Protein 7OQ8 (pdb70)

Solvent-accessible surface area: 11751 Å² total

Nearest PDB structures (foldseek):
  7oq8-assembly1_C  TM=1.004E+00  e=2.758E-28  Homo sapiens
  6y44-assembly1_A-2  TM=9.997E-01  e=6.383E-27  Homo sapiens
  5hf3-assembly1_A-2  TM=9.990E-01  e=1.094E-26  Homo sapiens
  7oqs-assembly1_A-2  TM=1.001E+00  e=1.566E-26  Homo sapiens
  8c2g-assembly1_A-2  TM=9.962E-01  e=8.621E-26  Homo sapiens

Radius of gyration: 18.25 Å; Cα contacts (8 Å, |Δi|>4): 266; chains: 2; bounding box: 42×51×43 Å

Structure (mmCIF, N/CA/C/O backbone):
data_7OQ8
#
_entry.id   7OQ8
#
_cell.length_a   82.018
_cell.length_b   110.832
_cell.length_c   60.932
_cell.angle_alpha   90.000
_cell.angle_beta   90.000
_cell.angle_gamma   90.000
#
_symmetry.space_group_name_H-M   'C 2 2 21'
#
loop_
_entity.id
_entity.type
_entity.pdbx_description
1 polymer '14-3-3 protein sigma'
2 polymer 'Estrogen receptor'
3 non-polymer 'MAGNESIUM ION'
4 non-polymer 'CHLORIDE ION'
5 non-polymer ~{N}-[(5-carbamimidoyl-3-phenyl-thiophen-2-yl)methyl]-1~{H}-indole-6-carboxamide
6 water water
#
loop_
_atom_site.group_PDB
_atom_site.id
_atom_site.type_symbol
_atom_site.label_atom_id
_atom_site.label_alt_id
_atom_site.label_comp_id
_atom_site.label_asym_id
_atom_site.label_entity_id
_atom_site.label_seq_id
_atom_site.pdbx_PDB_ins_code
_atom_site.Cartn_x
_atom_site.Cartn_y
_atom_site.Cartn_z
_atom_site.occupancy
_atom_site.B_iso_or_equiv
_atom_site.auth_seq_id
_atom_site.auth_comp_id
_atom_site.auth_asym_id
_atom_site.auth_atom_id
_atom_site.pdbx_PDB_model_num
ATOM 1 N N . GLY A 1 1 ? 44.92890 12.33115 -3.03091 1.000 58.97260 -4 GLY C N 1
ATOM 2 C CA . GLY A 1 1 ? 43.59941 12.30906 -3.69590 1.000 46.30304 -4 GLY C CA 1
ATOM 3 C C . GLY A 1 1 ? 43.58499 11.42701 -4.92475 1.000 42.62830 -4 GLY C C 1
ATOM 4 O O . GLY A 1 1 ? 44.15796 11.77426 -5.96864 1.000 37.25524 -4 GLY C O 1
ATOM 10 N N . ALA A 1 2 ? 42.92908 10.27088 -4.80130 1.000 40.46968 -3 ALA C N 1
ATOM 11 C CA . ALA A 1 2 ? 42.80502 9.35765 -5.92841 1.000 40.02127 -3 ALA C CA 1
ATOM 12 C C . ALA A 1 2 ? 41.99181 9.95075 -7.06390 1.000 31.43038 -3 ALA C C 1
ATOM 13 O O . ALA A 1 2 ? 41.98544 9.38145 -8.16271 1.000 42.04736 -3 ALA C O 1
ATOM 20 N N . MET A 1 3 ? 41.28705 11.06058 -6.82265 1.000 30.75491 -2 MET C N 1
ATOM 21 C CA . MET A 1 3 ? 40.53500 11.75023 -7.85960 1.000 25.70076 -2 MET C CA 1
ATOM 22 C C . MET A 1 3 ? 41.29551 12.93664 -8.43227 1.000 21.04957 -2 MET C C 1
ATOM 23 O O . MET A 1 3 ? 40.75068 13.66074 -9.27500 1.000 21.07356 -2 MET C O 1
ATOM 37 N N . GLY A 1 4 ? 42.54050 13.14179 -7.99457 1.000 19.72766 -1 GLY C N 1
ATOM 38 C CA . GLY A 1 4 ? 43.30015 14.30107 -8.41992 1.000 26.59278 -1 GLY C CA 1
ATOM 39 C C . GLY A 1 4 ? 43.53754 14.39444 -9.91561 1.000 22.11830 -1 GLY C C 1
ATOM 40 O O . GLY A 1 4 ? 43.74867 15.48419 -10.44285 1.000 20.60672 -1 GLY C O 1
ATOM 44 N N . SER A 1 5 ? 43.53940 13.26667 -10.61977 1.000 17.52586 0 SER C N 1
ATOM 45 C CA . SER A 1 5 ? 43.81870 13.29680 -12.04865 1.000 16.08107 0 SER C CA 1
ATOM 46 C C . SER A 1 5 ? 42.57890 13.47017 -12.91520 1.000 16.50652 0 SER C C 1
ATOM 47 O O . SER A 1 5 ? 42.69928 13.58716 -14.13409 1.000 16.82258 0 SER C O 1
ATOM 55 N N . MET A 1 6 ? 41.37882 13.49183 -12.34002 1.000 17.18640 1 MET C N 1
ATOM 56 C CA . MET A 1 6 ? 40.16945 13.61437 -13.12136 1.000 14.05956 1 MET C CA 1
ATOM 57 C C . MET A 1 6 ? 39.73291 15.06979 -13.15888 1.000 16.27926 1 MET C C 1
ATOM 58 O O . MET A 1 6 ? 39.82517 15.78372 -12.14829 1.000 16.90208 1 MET C O 1
ATOM 72 N N . GLU A 1 7 ? 39.24294 15.49200 -14.32201 1.000 14.57930 2 GLU C N 1
ATOM 73 C CA . GLU A 1 7 ? 38.72398 16.83688 -14.49116 1.000 15.51607 2 GLU C CA 1
ATOM 74 C C . GLU A 1 7 ? 37.58781 17.11094 -13.51865 1.000 15.55155 2 GLU C C 1
ATOM 75 O O . GLU A 1 7 ? 36.74518 16.24170 -13.25136 1.000 15.76336 2 GLU C O 1
ATOM 87 N N . ARG A 1 8 ? 37.55530 18.33747 -13.00651 1.000 15.26980 3 ARG C N 1
ATOM 88 C CA . ARG A 1 8 ? 36.45388 18.75895 -12.14762 1.000 14.17757 3 ARG C CA 1
ATOM 89 C C . ARG A 1 8 ? 35.09254 18.47575 -12.77079 1.000 15.61045 3 ARG C C 1
ATOM 90 O O . ARG A 1 8 ? 34.18327 17.95893 -12.10095 1.000 14.98196 3 ARG C O 1
ATOM 111 N N . ALA A 1 9 ? 34.89634 18.85378 -14.03629 1.000 15.06186 4 ALA C N 1
ATOM 112 C CA . ALA A 1 9 ? 33.59560 18.67337 -14.66274 1.000 14.86990 4 ALA C CA 1
ATOM 113 C C . ALA A 1 9 ? 33.25862 17.19403 -14.77372 1.000 14.71900 4 ALA C C 1
ATOM 114 O O . ALA A 1 9 ? 32.08158 16.80067 -14.68351 1.000 15.96309 4 ALA C O 1
ATOM 121 N N . SER A 1 10 ? 34.27504 16.36266 -15.00543 1.000 15.72657 5 SER C N 1
ATOM 122 C CA . SER A 1 10 ? 34.03056 14.93134 -15.12391 1.000 15.52522 5 SER C CA 1
ATOM 123 C C . SER A 1 10 ? 33.63103 14.35969 -13.77466 1.000 13.64503 5 SER C C 1
ATOM 124 O O . SER A 1 10 ? 32.77021 13.47327 -13.70281 1.000 14.70805 5 SER C O 1
ATOM 132 N N . LEU A 1 11 ? 34.25319 14.84369 -12.69959 1.000 13.86548 6 LEU C N 1
ATOM 133 C CA . LEU A 1 11 ? 33.87475 14.41730 -11.35066 1.000 14.11357 6 LEU C CA 1
ATOM 134 C C . LEU A 1 11 ? 32.41248 14.76593 -11.05271 1.000 14.99232 6 LEU C C 1
ATOM 135 O O . LEU A 1 11 ? 31.66972 13.94973 -10.49796 1.000 14.50789 6 LEU C O 1
ATOM 151 N N . ILE A 1 12 ? 31.98899 15.99335 -11.38951 1.000 14.94426 7 ILE C N 1
ATOM 152 C CA . ILE A 1 12 ? 30.59362 16.37683 -11.16282 1.000 14.43415 7 ILE C CA 1
ATOM 153 C C . ILE A 1 12 ? 29.66058 15.49334 -11.96961 1.000 17.32134 7 ILE C C 1
ATOM 154 O O . ILE A 1 12 ? 28.63130 15.01421 -11.45976 1.000 14.91935 7 ILE C O 1
ATOM 170 N N . GLN A 1 13 ? 30.00021 15.25512 -13.25328 1.000 15.22564 8 GLN C N 1
ATOM 171 C CA . GLN A 1 13 ? 29.15091 14.43015 -14.10331 1.000 14.94662 8 GLN C CA 1
ATOM 172 C C . GLN A 1 13 ? 29.03600 13.02141 -13.53639 1.000 14.20327 8 GLN C C 1
ATOM 173 O O . GLN A 1 13 ? 27.93814 12.43364 -13.50912 1.000 15.61701 8 GLN C O 1
ATOM 187 N N . LYS A 1 14 ? 30.15029 12.46684 -13.07129 1.000 13.61071 9 LYS C N 1
ATOM 188 C CA . LYS A 1 14 ? 30.12649 11.12042 -12.51797 1.000 14.14863 9 LYS C CA 1
ATOM 189 C C . LYS A 1 14 ? 29.40546 11.08079 -11.18050 1.000 14.08676 9 LYS C C 1
ATOM 190 O O . LYS A 1 14 ? 28.76301 10.07004 -10.86011 1.000 14.16459 9 LYS C O 1
ATOM 209 N N . ALA A 1 15 ? 29.47711 12.15321 -10.38954 1.000 12.73122 10 ALA C N 1
ATOM 210 C CA . ALA A 1 15 ? 28.66652 12.20776 -9.17149 1.000 14.18099 10 ALA C CA 1
ATOM 211 C C . ALA A 1 15 ? 27.18179 12.12811 -9.51873 1.000 13.22336 10 ALA C C 1
ATOM 212 O O . ALA A 1 15 ? 26.41471 11.42514 -8.84427 1.000 13.16854 10 ALA C O 1
ATOM 219 N N . LYS A 1 16 ? 26.75854 12.80897 -10.58614 1.000 13.59707 11 LYS C N 1
ATOM 220 C CA . LYS A 1 16 ? 25.35654 12.76024 -10.98637 1.000 13.70927 11 LYS C CA 1
ATOM 221 C C . LYS A 1 16 ? 24.97967 11.36294 -11.46769 1.000 13.38999 11 LYS C C 1
ATOM 222 O O . LYS A 1 16 ? 23.87625 10.88314 -11.19262 1.000 16.15667 11 LYS C O 1
ATOM 241 N N . LEU A 1 17 ? 25.88487 10.69342 -12.18502 1.000 14.82983 12 LEU C N 1
ATOM 242 C CA . LEU A 1 17 ? 25.60415 9.33114 -12.62632 1.000 14.82213 12 LEU C CA 1
ATOM 243 C C . LEU A 1 17 ? 25.55812 8.36682 -11.44709 1.000 15.88874 12 LEU C C 1
ATOM 244 O O . LEU A 1 17 ? 24.70024 7.47455 -11.38478 1.000 15.75473 12 LEU C O 1
ATOM 260 N N . ALA A 1 18 ? 26.47698 8.52327 -10.50030 1.000 13.30797 13 ALA C N 1
ATOM 261 C CA . ALA A 1 18 ? 26.46008 7.65878 -9.32587 1.000 12.81180 13 ALA C CA 1
ATOM 262 C C . ALA A 1 18 ? 25.17701 7.82849 -8.54664 1.000 13.25191 13 ALA C C 1
ATOM 263 O O . ALA A 1 18 ? 24.62627 6.86107 -8.00963 1.000 16.70374 13 ALA C O 1
ATOM 270 N N . GLU A 1 19 ? 24.69299 9.05834 -8.43272 1.000 12.23908 14 GLU C N 1
ATOM 271 C CA . GLU A 1 19 ? 23.41217 9.26135 -7.76656 1.000 13.70456 14 GLU C CA 1
ATOM 272 C C . GLU A 1 19 ? 22.29980 8.46375 -8.44613 1.000 16.20547 14 GLU C C 1
ATOM 273 O O . GLU A 1 19 ? 21.51286 7.77887 -7.78052 1.000 17.78105 14 GLU C O 1
ATOM 285 N N . GLN A 1 20 ? 22.23382 8.52969 -9.77525 1.000 15.90854 15 GLN C N 1
ATOM 286 C CA . GLN A 1 20 ? 21.18124 7.81464 -10.49017 1.000 16.83444 15 GLN C CA 1
ATOM 287 C C . GLN A 1 20 ? 21.31348 6.31194 -10.31450 1.000 16.93560 15 GLN C C 1
ATOM 288 O O . GLN A 1 20 ? 20.30605 5.59047 -10.29377 1.000 19.43178 15 GLN C O 1
ATOM 302 N N . ALA A 1 21 ? 22.53829 5.82742 -10.14967 1.000 15.98682 16 ALA C N 1
ATOM 303 C CA . ALA A 1 21 ? 22.79300 4.41219 -9.90699 1.000 15.06332 16 ALA C CA 1
ATOM 304 C C . ALA A 1 21 ? 22.73749 4.03567 -8.42881 1.000 17.08235 16 ALA C C 1
ATOM 305 O O . ALA A 1 21 ? 23.00792 2.87011 -8.09639 1.000 18.11066 16 ALA C O 1
ATOM 312 N N . GLU A 1 22 ? 22.37825 4.98194 -7.55481 1.000 15.85989 17 GLU C N 1
ATOM 313 C CA . GLU A 1 22 ? 22.33516 4.78251 -6.10139 1.000 18.33365 17 GLU C CA 1
ATOM 314 C C . GLU A 1 22 ? 23.66295 4.26059 -5.56108 1.000 19.25242 17 GLU C C 1
ATOM 315 O O . GLU A 1 22 ? 23.71282 3.43430 -4.64710 1.000 20.68941 17 GLU C O 1
ATOM 327 N N . ARG A 1 23 ? 24.75546 4.77882 -6.11304 1.000 14.65360 18 ARG C N 1
ATOM 328 C CA . ARG A 1 23 ? 26.11435 4.42730 -5.72753 1.000 14.48543 18 ARG C CA 1
ATOM 329 C C . ARG A 1 23 ? 26.67675 5.58222 -4.90806 1.000 15.03718 18 ARG C C 1
ATOM 330 O O . ARG A 1 23 ? 27.52959 6.38118 -5.36406 1.000 14.01443 18 ARG C O 1
ATOM 351 N N . TYR A 1 24 ? 26.19963 5.68271 -3.67222 1.000 14.57321 19 TYR C N 1
ATOM 352 C CA . TYR A 1 24 ? 26.44918 6.88507 -2.89429 1.000 13.85297 19 TYR C CA 1
ATOM 353 C C . TYR A 1 24 ? 27.88179 6.97996 -2.40886 1.000 15.82039 19 TYR C C 1
ATOM 354 O O . TYR A 1 24 ? 28.39484 8.09215 -2.25778 1.000 13.88811 19 TYR C O 1
ATOM 372 N N A GLU A 1 25 ? 28.55142 5.85658 -2.15623 0.501 16.41140 20 GLU C N 1
ATOM 373 N N B GLU A 1 25 ? 28.55263 5.85343 -2.17283 0.499 16.41460 20 GLU C N 1
ATOM 374 C CA A GLU A 1 25 ? 29.96951 5.92866 -1.81417 0.501 14.44783 20 GLU C CA 1
ATOM 375 C CA B GLU A 1 25 ? 29.96644 5.91487 -1.81111 0.499 14.44447 20 GLU C CA 1
ATOM 376 C C A GLU A 1 25 ? 30.76125 6.51929 -2.97319 0.501 13.12484 20 GLU C C 1
ATOM 377 C C B GLU A 1 25 ? 30.78687 6.48148 -2.96265 0.499 13.12233 20 GLU C C 1
ATOM 378 O O A GLU A 1 25 ? 31.58171 7.42458 -2.78245 0.501 13.56788 20 GLU C O 1
ATOM 379 O O B GLU A 1 25 ? 31.65734 7.33559 -2.75358 0.499 13.71011 20 GLU C O 1
ATOM 402 N N . ASP A 1 26 ? 30.50681 6.03516 -4.19414 1.000 13.91230 21 ASP C N 1
ATOM 403 C CA . ASP A 1 26 ? 31.16798 6.59537 -5.36801 1.000 12.94800 21 ASP C CA 1
ATOM 404 C C . ASP A 1 26 ? 30.84615 8.07671 -5.48259 1.000 13.98331 21 ASP C C 1
ATOM 405 O O . ASP A 1 26 ? 31.72650 8.90647 -5.74534 1.000 13.95453 21 ASP C O 1
ATOM 415 N N . MET A 1 27 ? 29.57079 8.42006 -5.31072 1.000 13.23629 22 MET C N 1
ATOM 416 C CA . MET A 1 27 ? 29.14190 9.81039 -5.44243 1.000 11.51404 22 MET C CA 1
ATOM 417 C C . MET A 1 27 ? 29.92302 10.69150 -4.48999 1.000 12.61708 22 MET C C 1
ATOM 418 O O . MET A 1 27 ? 30.37866 11.77530 -4.86845 1.000 13.58744 22 MET C O 1
ATOM 432 N N . ALA A 1 28 ? 30.08916 10.24242 -3.24632 1.000 12.28131 23 ALA C N 1
ATOM 433 C CA . ALA A 1 28 ? 30.80450 11.03159 -2.25406 1.000 12.56446 23 ALA C CA 1
ATOM 434 C C . ALA A 1 28 ? 32.27639 11.16090 -2.61836 1.000 12.17689 23 ALA C C 1
ATOM 435 O O . ALA A 1 28 ? 32.85813 12.24086 -2.48899 1.000 12.68115 23 ALA C O 1
ATOM 442 N N . ALA A 1 29 ? 32.89438 10.09012 -3.09533 1.000 12.32567 24 ALA C N 1
ATOM 443 C CA . ALA A 1 29 ? 34.28605 10.17270 -3.51920 1.000 13.53479 24 ALA C CA 1
ATOM 444 C C . ALA A 1 29 ? 34.45591 11.13511 -4.68549 1.000 12.78215 24 ALA C C 1
ATOM 445 O O . ALA A 1 29 ? 35.43466 11.87924 -4.73457 1.000 14.03024 24 ALA C O 1
ATOM 452 N N . PHE A 1 30 ? 33.52140 11.12828 -5.64058 1.000 11.95227 25 PHE C N 1
ATOM 453 C CA . PHE A 1 30 ? 33.60467 12.05745 -6.77003 1.000 13.11131 25 PHE C CA 1
ATOM 454 C C . PHE A 1 30 ? 33.48508 13.50303 -6.29806 1.000 13.15610 25 PHE C C 1
ATOM 455 O O . PHE A 1 30 ? 34.25737 14.37090 -6.71206 1.000 13.43982 25 PHE C O 1
ATOM 472 N N . MET A 1 31 ? 32.53557 13.76635 -5.39072 1.000 12.41677 26 MET C N 1
ATOM 473 C CA . MET A 1 31 ? 32.32459 15.11457 -4.88087 1.000 12.26230 26 MET C CA 1
ATOM 474 C C . MET A 1 31 ? 33.47293 15.56320 -3.98148 1.000 12.16996 26 MET C C 1
ATOM 475 O O . MET A 1 31 ? 33.84142 16.74059 -3.99165 1.000 12.72373 26 MET C O 1
ATOM 489 N N . LYS A 1 32 ? 34.04913 14.66078 -3.19346 1.000 11.12263 27 LYS C N 1
ATOM 490 C CA . LYS A 1 32 ? 35.27120 14.99142 -2.46807 1.000 13.51672 27 LYS C CA 1
ATOM 491 C C . LYS A 1 32 ? 36.35914 15.42864 -3.43524 1.000 13.94002 27 LYS C C 1
ATOM 492 O O . LYS A 1 32 ? 37.06027 16.42808 -3.21216 1.000 13.27655 27 LYS C O 1
ATOM 511 N N . GLY A 1 33 ? 36.53207 14.68512 -4.52445 1.000 13.84335 28 GLY C N 1
ATOM 512 C CA . GLY A 1 33 ? 37.51187 15.08167 -5.51438 1.000 13.75121 28 GLY C CA 1
ATOM 513 C C . GLY A 1 33 ? 37.20978 16.44702 -6.09631 1.000 13.93683 28 GLY C C 1
ATOM 514 O O . GLY A 1 33 ? 38.11413 17.24565 -6.33845 1.000 14.80493 28 GLY C O 1
ATOM 518 N N . ALA A 1 34 ? 35.92897 16.72910 -6.36100 1.000 12.63566 29 ALA C N 1
ATOM 519 C CA . ALA A 1 34 ? 35.57223 18.03463 -6.89485 1.000 14.46829 29 ALA C CA 1
ATOM 520 C C . ALA A 1 34 ? 35.91051 19.14204 -5.90901 1.000 14.33270 29 ALA C C 1
ATOM 521 O O . ALA A 1 34 ? 36.45740 20.17883 -6.28900 1.000 13.54131 29 ALA C O 1
ATOM 528 N N . VAL A 1 35 ? 35.54952 18.96294 -4.64058 1.000 13.04806 30 VAL C N 1
ATOM 529 C CA . VAL A 1 35 ? 35.90530 19.95918 -3.63189 1.000 13.01824 30 VAL C CA 1
ATOM 530 C C . VAL A 1 35 ? 37.40437 20.18634 -3.61600 1.000 13.32601 30 VAL C C 1
ATOM 531 O O . VAL A 1 35 ? 37.87977 21.32899 -3.50907 1.000 14.72570 30 VAL C O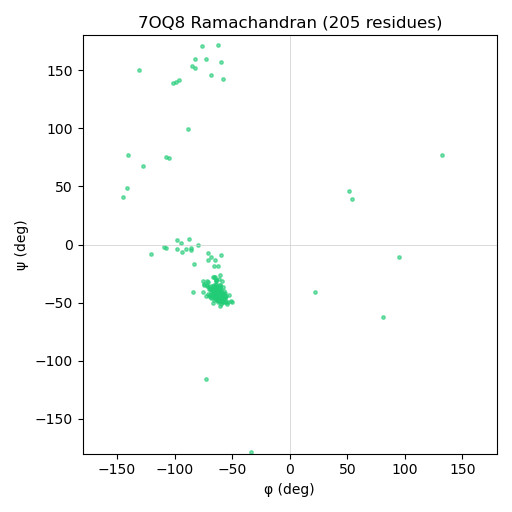 1
ATOM 544 N N . GLU A 1 36 ? 38.17765 19.11331 -3.72053 1.000 14.90496 31 GLU C N 1
ATOM 545 C CA . GLU A 1 36 ? 39.62828 19.23759 -3.58145 1.000 13.88760 31 GLU C CA 1
ATOM 546 C C . GLU A 1 36 ? 40.26651 19.94455 -4.75901 1.000 14.84436 31 GLU C C 1
ATOM 547 O O . GLU A 1 36 ? 41.46221 20.23619 -4.69012 1.000 17.21210 31 GLU C O 1
ATOM 559 N N . LYS A 1 37 ? 39.50532 20.22719 -5.82408 1.000 14.27631 32 LYS C N 1
ATOM 560 C CA . LYS A 1 37 ? 40.00806 21.06158 -6.89925 1.000 14.83195 32 LYS C CA 1
ATOM 561 C C . LYS A 1 37 ? 40.24582 22.47949 -6.42801 1.000 16.53446 32 LYS C C 1
ATOM 562 O O . LYS A 1 37 ? 40.95387 23.23301 -7.10089 1.000 16.71041 32 LYS C O 1
ATOM 581 N N . GLY A 1 38 ? 39.64687 22.86230 -5.30443 1.000 15.54773 33 GLY C N 1
ATOM 582 C CA . GLY A 1 38 ? 39.94898 24.12961 -4.67636 1.000 16.53253 33 GLY C CA 1
ATOM 583 C C . GLY A 1 38 ? 39.02582 25.26340 -5.03691 1.000 16.89076 33 GLY C C 1
ATOM 584 O O . GLY A 1 38 ? 39.15016 26.35116 -4.42537 1.000 20.44137 33 GLY C O 1
ATOM 588 N N . GLU A 1 39 ? 38.16228 25.08428 -6.03606 1.000 15.05181 34 GLU C N 1
ATOM 589 C CA . GLU A 1 39 ? 37.19830 26.10004 -6.43024 1.000 18.31135 34 GLU C CA 1
ATOM 590 C C . GLU A 1 39 ? 35.94135 26.01533 -5.56785 1.000 16.42068 34 GLU C C 1
ATOM 591 O O . GLU A 1 39 ? 35.58231 24.95903 -5.03858 1.000 17.01924 34 GLU C O 1
ATOM 603 N N . GLU A 1 40 ? 35.26764 27.14986 -5.43169 1.000 18.39030 35 GLU C N 1
ATOM 604 C CA . GLU A 1 40 ? 33.97449 27.16376 -4.75916 1.000 17.74879 35 GLU C CA 1
ATOM 605 C C . GLU A 1 40 ? 32.98642 26.25028 -5.48203 1.000 16.34286 35 GLU C C 1
ATOM 606 O O . GLU A 1 40 ? 33.14868 25.90809 -6.66444 1.000 16.69389 35 GLU C O 1
ATOM 618 N N . LEU A 1 41 ? 31.96983 25.81017 -4.74121 1.000 14.92764 36 LEU C N 1
ATOM 619 C CA . LEU A 1 41 ? 30.91062 24.97156 -5.27308 1.000 15.94470 36 LEU C CA 1
ATOM 620 C C . LEU A 1 41 ? 29.66323 25.79798 -5.55402 1.000 16.52813 36 LEU C C 1
ATOM 621 O O . LEU A 1 41 ? 29.28609 26.65843 -4.74469 1.000 15.39802 36 LEU C O 1
ATOM 637 N N . SER A 1 42 ? 29.01259 25.50841 -6.68084 1.000 13.75986 37 SER C N 1
ATOM 638 C CA . SER A 1 42 ? 27.72054 26.09717 -6.97860 1.000 14.98618 37 SER C CA 1
ATOM 639 C C . SER A 1 42 ? 26.63197 25.47597 -6.09889 1.000 16.22583 37 SER C C 1
ATOM 640 O O . SER A 1 42 ? 26.85180 24.49552 -5.38312 1.000 13.48011 37 SER C O 1
ATOM 668 N N . GLU A 1 44 ? 24.03326 23.68444 -7.00866 1.000 14.02866 39 GLU C N 1
ATOM 669 C CA . GLU A 1 44 ? 23.81068 22.29333 -7.38597 1.000 13.89150 39 GLU C CA 1
ATOM 670 C C . GLU A 1 44 ? 24.92165 21.41248 -6.84516 1.000 13.49599 39 GLU C C 1
ATOM 671 O O . GLU A 1 44 ? 24.66482 20.30512 -6.34867 1.000 14.26510 39 GLU C O 1
ATOM 683 N N . GLU A 1 45 ? 26.16788 21.88668 -6.91858 1.000 12.67827 40 GLU C N 1
ATOM 684 C CA . GLU A 1 45 ? 27.29919 21.08373 -6.45774 1.000 13.99172 40 GLU C CA 1
ATOM 685 C C . GLU A 1 45 ? 27.25977 20.90151 -4.94417 1.000 13.73527 40 GLU C C 1
ATOM 686 O O . GLU A 1 45 ? 27.58139 19.82089 -4.43749 1.000 13.37985 40 GLU C O 1
ATOM 698 N N . ARG A 1 46 ? 26.86077 21.93751 -4.19695 1.000 12.98120 41 ARG C N 1
ATOM 699 C CA . ARG A 1 46 ? 26.72843 21.77231 -2.75060 1.000 12.01240 41 ARG C CA 1
ATOM 700 C C . ARG A 1 46 ? 25.67897 20.72545 -2.43036 1.000 11.40114 41 ARG C C 1
ATOM 701 O O . ARG A 1 46 ? 25.85007 19.89694 -1.51590 1.000 12.84249 41 ARG C O 1
ATOM 722 N N . ASN A 1 47 ? 24.56287 20.75088 -3.16862 1.000 12.49180 42 ASN C N 1
ATOM 723 C CA . ASN A 1 47 ? 23.52726 19.74927 -2.98055 1.000 13.06686 42 ASN C CA 1
ATOM 724 C C . ASN A 1 47 ? 24.05746 18.35581 -3.28778 1.000 13.42382 42 ASN C C 1
ATOM 725 O O . ASN A 1 47 ? 23.76375 17.40801 -2.55833 1.000 14.00139 42 ASN C O 1
ATOM 736 N N . LEU A 1 48 ? 24.86928 18.21471 -4.34572 1.000 14.12767 43 LEU C N 1
ATOM 737 C CA . LEU A 1 48 ? 25.42697 16.90125 -4.66298 1.000 11.87672 43 LEU C CA 1
ATOM 738 C C . LEU A 1 48 ? 26.34267 16.41228 -3.54947 1.000 11.79708 43 LEU C C 1
ATOM 739 O O . LEU A 1 48 ? 26.29767 15.23719 -3.15904 1.000 14.80664 43 LEU C O 1
ATOM 755 N N . LEU A 1 49 ? 27.20087 17.29307 -3.03871 1.000 12.80896 44 LEU C N 1
ATOM 756 C CA . LEU A 1 49 ? 28.07367 16.92857 -1.92634 1.000 13.67692 44 LEU C CA 1
ATOM 757 C C . LEU A 1 49 ? 27.25766 16.47039 -0.73238 1.000 12.61317 44 LEU C C 1
ATOM 758 O O . LEU A 1 49 ? 27.55176 15.43519 -0.10702 1.000 12.96854 44 LEU C O 1
ATOM 774 N N . SER A 1 50 ? 26.25436 17.26343 -0.37041 1.000 11.93152 45 SER C N 1
ATOM 77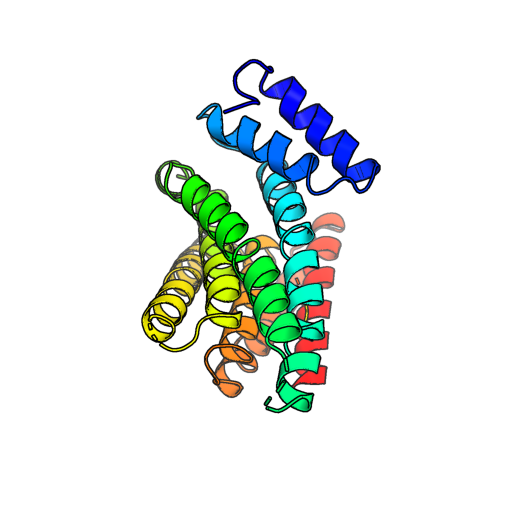5 C CA . SER A 1 50 ? 25.44079 16.97086 0.80183 1.000 12.61793 45 SER C CA 1
ATOM 776 C C . SER A 1 50 ? 24.67329 15.66462 0.64478 1.000 13.37301 45 SER C C 1
ATOM 777 O O . SER A 1 50 ? 24.64896 14.83946 1.55733 1.000 14.26597 45 SER C O 1
ATOM 785 N N . VAL A 1 51 ? 24.03542 15.44753 -0.50408 1.000 12.79378 46 VAL C N 1
ATOM 786 C CA . VAL A 1 51 ? 23.25813 14.22868 -0.70691 1.000 14.80530 46 VAL C CA 1
ATOM 787 C C . VAL A 1 51 ? 24.16459 13.00881 -0.60068 1.000 14.72392 46 VAL C C 1
ATOM 788 O O . VAL A 1 51 ? 23.81663 11.98296 -0.00082 1.000 14.57371 46 VAL C O 1
ATOM 801 N N . ALA A 1 52 ? 25.34225 13.08577 -1.21891 1.000 12.68661 47 ALA C N 1
ATOM 802 C CA . ALA A 1 52 ? 26.22888 11.93110 -1.24181 1.000 13.02375 47 ALA C CA 1
ATOM 803 C C . ALA A 1 52 ? 26.62045 11.53018 0.17043 1.000 13.29985 47 ALA C C 1
ATOM 804 O O . ALA A 1 52 ? 26.45135 10.37238 0.56506 1.000 13.02694 47 ALA C O 1
ATOM 811 N N . TYR A 1 53 ? 27.13551 12.47588 0.95600 1.000 12.55082 48 TYR C N 1
ATOM 812 C CA . TYR A 1 53 ? 27.60777 12.12665 2.28459 1.000 11.28693 48 TYR C CA 1
ATOM 813 C C . TYR A 1 53 ? 26.45202 11.82860 3.23719 1.000 11.91748 48 TYR C C 1
ATOM 814 O O . TYR A 1 53 ? 26.59603 10.96140 4.10294 1.000 13.19776 48 TYR C O 1
ATOM 832 N N . LYS A 1 54 ? 25.29749 12.48702 3.05732 1.000 12.06743 49 LYS C N 1
ATOM 833 C CA . LYS A 1 54 ? 24.13951 12.18222 3.89095 1.000 14.00396 49 LYS C CA 1
ATOM 834 C C . LYS A 1 54 ? 23.74761 10.73271 3.72117 1.000 14.24232 49 LYS C C 1
ATOM 835 O O . LYS A 1 54 ? 23.41216 10.04716 4.69211 1.000 14.35765 49 LYS C O 1
ATOM 854 N N . ASN A 1 55 ? 23.75457 10.24997 2.48562 1.000 13.82170 50 ASN C N 1
ATOM 855 C CA . ASN A 1 55 ? 23.38475 8.86547 2.23896 1.000 14.42893 50 ASN C CA 1
ATOM 856 C C . ASN A 1 55 ? 24.43024 7.89951 2.79408 1.000 14.83570 50 ASN C C 1
ATOM 857 O O . ASN A 1 55 ? 24.07406 6.86820 3.38121 1.000 14.56030 50 ASN C O 1
ATOM 868 N N . VAL A 1 56 ? 25.71870 8.19381 2.59589 1.000 13.46610 51 VAL C N 1
ATOM 869 C CA . VAL A 1 56 ? 26.75706 7.31076 3.12027 1.000 12.94185 51 VAL C CA 1
ATOM 870 C C . VAL A 1 56 ? 26.65887 7.22564 4.62676 1.000 11.73490 51 VAL C C 1
ATOM 871 O O . VAL A 1 56 ? 26.57355 6.13764 5.21140 1.000 13.81648 51 VAL C O 1
ATOM 884 N N A VAL A 1 57 ? 26.66159 8.37999 5.29707 0.629 12.43662 52 VAL C N 1
ATOM 885 N N B VAL A 1 57 ? 26.67140 8.37585 5.30662 0.371 12.47771 52 VAL C N 1
ATOM 886 C CA A VAL A 1 57 ? 26.64951 8.36034 6.75497 0.629 12.87685 52 VAL C CA 1
ATOM 887 C CA B VAL A 1 57 ? 26.64967 8.33172 6.76648 0.371 12.89097 52 VAL C CA 1
ATOM 888 C C A VAL A 1 57 ? 25.30753 7.86279 7.28454 0.629 13.69267 52 VAL C C 1
ATOM 889 C C B VAL A 1 57 ? 25.30344 7.83781 7.28178 0.371 13.67936 52 VAL C C 1
ATOM 890 O O A VAL A 1 57 ? 25.24277 7.25170 8.35712 0.629 13.88139 52 VAL C O 1
ATOM 891 O O B VAL A 1 57 ? 25.23047 7.21140 8.34533 0.371 13.86960 52 VAL C O 1
ATOM 916 N N . GLY A 1 58 ? 24.21922 8.09666 6.55289 1.000 12.88882 53 GLY C N 1
ATOM 917 C CA . GLY A 1 58 ? 22.92821 7.58596 6.97761 1.000 13.60708 53 GLY C CA 1
ATOM 918 C C . GLY A 1 58 ? 22.92395 6.07752 7.03799 1.000 15.21672 53 GLY C C 1
ATOM 919 O O . GLY A 1 58 ? 22.39508 5.48126 7.98547 1.000 15.10572 53 GLY C O 1
ATOM 924 N N . GLY A 1 59 ? 23.52394 5.43490 6.03232 1.000 14.52274 54 GLY C N 1
ATOM 925 C CA . GLY A 1 59 ? 23.64511 3.98554 6.07875 1.000 14.57207 54 GLY C CA 1
ATOM 926 C C . GLY A 1 59 ? 24.48088 3.52544 7.25540 1.000 14.18112 54 GLY C C 1
ATOM 927 O O . GLY A 1 59 ? 24.16633 2.52564 7.90696 1.000 14.52909 54 GLY C O 1
ATOM 931 N N . GLN A 1 60 ? 25.57740 4.23194 7.52584 1.000 13.62710 55 GLN C N 1
ATOM 932 C CA . GLN A 1 60 ? 26.42745 3.85984 8.64944 1.000 13.73326 55 GLN C CA 1
ATOM 933 C C . GLN A 1 60 ? 25.69228 4.03057 9.96201 1.000 13.45671 55 GLN C C 1
ATOM 934 O O . GLN A 1 60 ? 25.81816 3.19480 10.86506 1.000 13.04152 55 GLN C O 1
ATOM 948 N N . ARG A 1 61 ? 24.93194 5.12306 10.09574 1.000 12.98180 56 ARG C N 1
ATOM 949 C CA . ARG A 1 61 ? 24.17821 5.35376 11.31932 1.000 13.29008 56 ARG C CA 1
ATOM 950 C C . ARG A 1 61 ? 23.12612 4.27607 11.53054 1.000 13.88361 56 ARG C C 1
ATOM 951 O O . ARG A 1 61 ? 22.93350 3.80767 12.65739 1.000 14.17761 56 ARG C O 1
ATOM 972 N N . ALA A 1 62 ? 22.42146 3.88718 10.46776 1.000 14.26026 57 ALA C N 1
ATOM 973 C CA . ALA A 1 62 ? 21.40645 2.85143 10.60814 1.000 13.92946 57 ALA C CA 1
ATOM 974 C C . ALA A 1 62 ? 22.04557 1.54964 11.06641 1.000 14.07643 57 ALA C C 1
ATOM 975 O O . ALA A 1 62 ? 21.50950 0.85203 11.94359 1.000 17.04649 57 ALA C O 1
ATOM 982 N N . ALA A 1 63 ? 23.20719 1.21595 10.50029 1.000 13.84939 58 ALA C N 1
ATOM 983 C CA . ALA A 1 63 ? 23.89424 -0.01507 10.89059 1.000 14.92345 58 ALA C CA 1
ATOM 984 C C . ALA A 1 63 ? 24.39387 0.07440 12.32753 1.000 14.60888 58 ALA C C 1
ATOM 985 O O . ALA A 1 63 ? 24.24827 -0.87516 13.10461 1.000 15.04351 58 ALA C O 1
ATOM 992 N N . TRP A 1 64 ? 24.98761 1.20350 12.69524 1.000 13.83368 59 TRP C N 1
ATOM 993 C CA . TRP A 1 64 ? 25.45736 1.41504 14.05657 1.000 12.03766 59 TRP C CA 1
ATOM 994 C C . TRP A 1 64 ? 24.32459 1.24746 15.05174 1.000 13.59293 59 TRP C C 1
ATOM 995 O O . TRP A 1 64 ? 24.51156 0.66528 16.13142 1.000 15.70915 59 TRP C O 1
ATOM 1016 N N . ARG A 1 65 ? 23.13371 1.74931 14.71670 1.000 14.04245 60 ARG C N 1
ATOM 1017 C CA . ARG A 1 65 ? 22.00776 1.62915 15.64316 1.000 15.14292 60 ARG C CA 1
ATOM 1018 C C . ARG A 1 65 ? 21.59044 0.17584 15.82124 1.000 17.48782 60 ARG C C 1
ATOM 1019 O O . ARG A 1 65 ? 21.30556 -0.25874 16.94493 1.000 18.84542 60 ARG C O 1
ATOM 1040 N N . VAL A 1 66 ? 21.56316 -0.58759 14.73281 1.000 15.04450 61 VAL C N 1
ATOM 1041 C CA . VAL A 1 66 ? 21.26836 -2.01493 14.83154 1.000 16.29216 61 VAL C CA 1
ATOM 1042 C C . VAL A 1 66 ? 22.28283 -2.69636 15.73592 1.000 19.36563 61 VAL C C 1
ATOM 1043 O O . VAL A 1 66 ? 21.92671 -3.44434 16.65643 1.000 18.93163 61 VAL C O 1
ATOM 1056 N N . LEU A 1 67 ? 23.56869 -2.44166 15.50046 1.000 17.27830 62 LEU C N 1
ATOM 1057 C CA . LEU A 1 67 ? 24.60173 -3.12852 16.27210 1.000 16.64402 62 LEU C CA 1
ATOM 1058 C C . LEU A 1 67 ? 24.61341 -2.68076 17.72331 1.000 17.76682 62 LEU C C 1
ATOM 1059 O O . LEU A 1 67 ? 24.81102 -3.50431 18.62626 1.000 19.35152 62 LEU C O 1
ATOM 1075 N N A SER A 1 68 ? 24.41124 -1.38602 17.97477 0.680 16.88717 63 SER C N 1
ATOM 1076 N N B SER A 1 68 ? 24.41065 -1.39075 17.98153 0.320 16.98240 63 SER C N 1
ATOM 1077 C CA A SER A 1 68 ? 24.38583 -0.89192 19.34768 0.680 19.20494 63 SER C CA 1
ATOM 1078 C CA B SER A 1 68 ? 24.40255 -0.92216 19.36248 0.320 19.22028 63 SER C CA 1
ATOM 1079 C C A SER A 1 68 ? 23.25173 -1.53824 20.12373 0.680 21.70619 63 SER C C 1
ATOM 1080 C C B SER A 1 68 ? 23.24774 -1.53571 20.13593 0.320 21.70055 63 SER C C 1
ATOM 1081 O O A SER A 1 68 ? 23.41625 -1.90842 21.29327 0.680 23.75383 63 SER C O 1
ATOM 1082 O O B SER A 1 68 ? 23.39464 -1.88891 21.31231 0.320 23.70446 63 SER C O 1
ATOM 1097 N N . SER A 1 69 ? 22.08800 -1.66340 19.49706 1.000 19.14191 64 SER C N 1
ATOM 1098 C CA . SER A 1 69 ? 20.95922 -2.31497 20.14964 1.000 23.17530 64 SER C CA 1
ATOM 1099 C C . SER A 1 69 ? 21.29301 -3.75750 20.50508 1.000 26.22197 64 SER C C 1
ATOM 1100 O O . SER A 1 69 ? 20.99157 -4.21926 21.61566 1.000 27.92467 64 SER C O 1
ATOM 1109 N N . ILE A 1 70 ? 21.91221 -4.48999 19.57870 1.000 22.92485 65 ILE C N 1
ATOM 1110 C CA . ILE A 1 70 ? 22.31314 -5.86937 19.87144 1.000 19.10316 65 ILE C CA 1
ATOM 1111 C C . ILE A 1 70 ? 23.32687 -5.89095 21.00442 1.000 27.23214 65 ILE C C 1
ATOM 1112 O O . ILE A 1 70 ? 23.25728 -6.73064 21.91077 1.000 33.97352 65 ILE C O 1
ATOM 1128 N N . GLU A 1 71 ? 24.29552 -4.98291 20.96406 1.000 23.43536 66 GLU C N 1
ATOM 1129 C CA . GLU A 1 71 ? 25.29382 -4.90134 22.01975 1.000 24.25119 66 GLU C CA 1
ATOM 1130 C C . GLU A 1 71 ? 24.64167 -4.64341 23.36860 1.000 36.71567 66 GLU C C 1
ATOM 1131 O O . GLU A 1 71 ? 25.01323 -5.26194 24.37428 1.000 33.26614 66 GLU C O 1
ATOM 1143 N N . GLN A 1 72 ? 23.67280 -3.72584 23.40994 1.000 29.83005 67 GLN C N 1
ATOM 1144 C CA . GLN A 1 72 ? 23.00127 -3.40085 24.66447 1.000 39.06489 67 GLN C CA 1
ATOM 1145 C C . GLN A 1 72 ? 22.28608 -4.62215 25.22590 1.000 42.88230 67 GLN C C 1
ATOM 1146 O O . GLN A 1 72 ? 22.43244 -4.95146 26.40800 1.000 48.67542 67 GLN C O 1
ATOM 1150 N N . LYS A 1 73 ? 21.50881 -5.31106 24.38852 1.000 35.43211 68 LYS C N 1
ATOM 1151 C CA . LYS A 1 73 ? 20.82525 -6.51936 24.84033 1.000 41.39801 68 LYS C CA 1
ATOM 1152 C C . LYS A 1 73 ? 21.81835 -7.52668 25.40806 1.000 50.14190 68 LYS C C 1
ATOM 1153 O O . LYS A 1 73 ? 21.63134 -8.04635 26.51482 1.000 52.50459 68 LYS C O 1
ATOM 1157 N N . SER A 1 74 ? 22.89361 -7.80801 24.66809 1.000 43.66335 69 SER C N 1
ATOM 1158 C CA . SER A 1 74 ? 23.89223 -8.76149 25.13677 1.000 47.95016 69 SER C CA 1
ATOM 1159 C C . SER A 1 74 ? 24.53001 -8.33707 26.45373 1.000 48.19661 69 SER C C 1
ATOM 1160 O O . SER A 1 74 ? 25.27678 -9.12648 27.04347 1.000 51.36486 69 SER C O 1
ATOM 1168 N N . ASN A 1 75 ? 24.26288 -7.12033 26.91924 1.000 55.33362 70 ASN C N 1
ATOM 1169 C CA . ASN A 1 75 ? 24.70877 -6.66781 28.23146 1.000 52.46128 70 ASN C CA 1
ATOM 1170 C C . ASN A 1 75 ? 23.50621 -6.60366 29.17137 1.000 50.98886 70 ASN C C 1
ATOM 1171 O O . ASN A 1 75 ? 23.57873 -6.01933 30.25050 1.000 61.25021 70 ASN C O 1
ATOM 1182 N N . GLY A 1 83 ? 30.89795 -12.93055 23.90776 1.000 41.98217 78 GLY C N 1
ATOM 1183 C CA . GLY A 1 83 ? 32.24525 -12.64225 23.45288 1.000 34.37740 78 GLY C CA 1
ATOM 1184 C C . GLY A 1 83 ? 32.41490 -11.20265 23.00521 1.000 29.82444 78 GLY C C 1
ATOM 1185 O O . GLY A 1 83 ? 31.47552 -10.41170 23.10317 1.000 31.43679 78 GLY C O 1
ATOM 1188 N N . PRO A 1 84 ? 33.61229 -10.85346 22.53481 1.000 26.52776 79 PRO C N 1
ATOM 1189 C CA . PRO A 1 84 ? 33.88677 -9.47025 22.14202 1.000 24.63819 79 PRO C CA 1
ATOM 1190 C C . PRO A 1 84 ? 33.36393 -9.08539 20.76465 1.000 25.69523 79 PRO C C 1
ATOM 1191 O O . PRO A 1 84 ? 33.53170 -7.92698 20.37137 1.000 20.70064 79 PRO C O 1
ATOM 1202 N N . GLU A 1 85 ? 32.72717 -9.99997 20.03147 1.000 25.96414 80 GLU C N 1
ATOM 1203 C CA . GLU A 1 85 ? 32.48650 -9.77314 18.60457 1.000 22.96558 80 GLU C CA 1
ATOM 1204 C C . GLU A 1 85 ? 31.50428 -8.62857 18.34254 1.000 21.84806 80 GLU C C 1
ATOM 1205 O O . GLU A 1 85 ? 31.71890 -7.83505 17.41319 1.000 17.79817 80 GLU C O 1
ATOM 1217 N N . VAL A 1 86 ? 30.39901 -8.55862 19.08977 1.000 19.48654 81 VAL C N 1
ATOM 1218 C CA . VAL A 1 86 ? 29.41390 -7.50419 18.84141 1.000 19.42888 81 VAL C CA 1
ATOM 1219 C C . VAL A 1 86 ? 30.04550 -6.14176 19.08630 1.000 20.22665 81 VAL C C 1
ATOM 1220 O O . VAL A 1 86 ? 29.89649 -5.21130 18.28842 1.000 18.87858 81 VAL C O 1
ATOM 1233 N N . ARG A 1 87 ? 30.74372 -5.99948 20.21214 1.000 19.67913 82 ARG C N 1
ATOM 1234 C CA . ARG A 1 87 ? 31.43331 -4.74619 20.49320 1.000 18.55272 82 ARG C CA 1
ATOM 1235 C C . ARG A 1 87 ? 32.45460 -4.42722 19.41410 1.000 20.79142 82 ARG C C 1
ATOM 1236 O O . ARG A 1 87 ? 32.54691 -3.28883 18.95548 1.000 18.49118 82 ARG C O 1
ATOM 1257 N N . GLU A 1 88 ? 33.25593 -5.42234 19.01227 1.000 16.11776 83 GLU C N 1
ATOM 1258 C CA . GLU A 1 88 ? 34.29246 -5.17433 18.02407 1.000 15.27113 83 GLU C CA 1
ATOM 1259 C C . GLU A 1 88 ? 33.67873 -4.69090 16.72159 1.000 15.21564 83 GLU C C 1
ATOM 1260 O O . GLU A 1 88 ? 34.21522 -3.77831 16.06371 1.000 15.76689 83 GLU C O 1
ATOM 1272 N N . TYR A 1 89 ? 32.56729 -5.31482 16.32301 1.000 15.10695 84 TYR C N 1
ATOM 1273 C CA . TYR A 1 89 ? 31.99553 -4.98586 15.02199 1.000 14.69797 84 TYR C CA 1
ATOM 1274 C C . TYR A 1 89 ? 31.28080 -3.63808 15.09317 1.000 16.43782 84 TYR C C 1
ATOM 1275 O O . TYR A 1 89 ? 31.40712 -2.81290 14.17817 1.000 14.99373 84 TYR C O 1
ATOM 1293 N N . ARG A 1 90 ? 30.55366 -3.38829 16.18154 1.000 16.00878 85 ARG C N 1
ATOM 1294 C CA . ARG A 1 90 ? 30.01102 -2.03924 16.38934 1.000 16.12652 85 ARG C CA 1
ATOM 1295 C C . ARG A 1 90 ? 31.12500 -0.99618 16.35769 1.000 17.08642 85 ARG C C 1
ATOM 1296 O O . ARG A 1 90 ? 30.97693 0.07008 15.74167 1.000 16.97424 85 ARG C O 1
ATOM 1317 N N . GLU A 1 91 ? 32.24717 -1.26984 17.02796 1.000 16.63601 86 GLU C N 1
ATOM 1318 C CA . GLU A 1 91 ? 33.39014 -0.36245 16.99847 1.000 15.55196 86 GLU C CA 1
ATOM 1319 C C . GLU A 1 91 ? 33.91682 -0.15860 15.58218 1.000 15.42311 86 GLU C C 1
ATOM 1320 O O . GLU A 1 91 ? 34.31706 0.95178 15.21554 1.000 19.15895 86 GLU C O 1
ATOM 1332 N N . LYS A 1 92 ? 33.94597 -1.21883 14.77314 1.000 15.46400 87 LYS C N 1
ATOM 1333 C CA . LYS A 1 92 ? 34.42753 -1.08484 13.39693 1.000 16.27612 87 LYS C CA 1
ATOM 1334 C C . LYS A 1 92 ? 33.53843 -0.12856 12.62004 1.000 14.66512 87 LYS C C 1
ATOM 1335 O O . LYS A 1 92 ? 34.02934 0.79085 11.95051 1.000 16.84894 87 LYS C O 1
ATOM 1354 N N . VAL A 1 93 ? 32.22905 -0.33629 12.69635 1.000 14.90647 88 VAL C N 1
ATOM 1355 C CA . VAL A 1 93 ? 31.29525 0.54800 11.99555 1.000 14.10378 88 VAL C CA 1
ATOM 1356 C C . VAL A 1 93 ? 31.41535 1.96521 12.53005 1.000 14.43426 88 VAL C C 1
ATOM 1357 O O . VAL A 1 93 ? 31.41631 2.93911 11.76315 1.000 14.57920 88 VAL C O 1
ATOM 1370 N N . GLU A 1 94 ? 31.51262 2.10379 13.85516 1.000 15.70449 89 GLU C N 1
ATOM 1371 C CA . GLU A 1 94 ? 31.63564 3.41711 14.48127 1.000 14.13413 89 GLU C CA 1
ATOM 1372 C C . GLU A 1 94 ? 32.85861 4.15401 13.96988 1.000 13.93205 89 GLU C C 1
ATOM 1373 O O . GLU A 1 94 ? 32.79176 5.34532 13.65105 1.000 15.23224 89 GLU C O 1
ATOM 1385 N N . THR A 1 95 ? 34.00268 3.46791 13.90283 1.000 16.14638 90 THR C N 1
ATOM 1386 C CA . THR A 1 95 ? 35.23452 4.08878 13.43948 1.000 14.80276 90 THR C CA 1
ATOM 1387 C C . THR A 1 95 ? 35.10775 4.52061 11.98727 1.000 15.96667 90 THR C C 1
ATOM 1388 O O . THR A 1 95 ? 35.58618 5.59647 11.60385 1.000 15.21564 90 THR C O 1
ATOM 1399 N N A GLU A 1 96 ? 34.45334 3.70233 11.16484 0.482 14.58817 91 GLU C N 1
ATOM 1400 N N B GLU A 1 96 ? 34.44499 3.71594 11.15639 0.518 14.57477 91 GLU C N 1
ATOM 1401 C CA A GLU A 1 96 ? 34.23259 4.06894 9.77395 0.482 13.66541 91 GLU C CA 1
ATOM 1402 C CA B GLU A 1 96 ? 34.25650 4.11073 9.76533 0.518 13.68617 91 GLU C CA 1
ATOM 1403 C C A GLU A 1 96 ? 33.35535 5.30833 9.67831 0.482 14.10862 91 GLU C C 1
ATOM 1404 C C B GLU A 1 96 ? 33.34269 5.32112 9.66236 0.518 14.08261 91 GLU C C 1
ATOM 1405 O O A GLU A 1 96 ? 33.64256 6.22388 8.89407 0.482 14.39950 91 GLU C O 1
ATOM 1406 O O B GLU A 1 96 ? 33.59186 6.22495 8.85310 0.518 14.43248 91 GLU C O 1
ATOM 1429 N N . LEU A 1 97 ? 32.28708 5.35642 10.48228 1.000 12.68765 92 LEU C N 1
ATOM 1430 C CA . LEU A 1 97 ? 31.39811 6.51683 10.52937 1.000 15.13313 92 LEU C CA 1
ATOM 1431 C C . LEU A 1 97 ? 32.15192 7.76592 10.96072 1.000 13.86149 92 LEU C C 1
ATOM 1432 O O . LEU A 1 97 ? 32.01192 8.83272 10.34871 1.000 13.84560 92 LEU C O 1
ATOM 1449 N N . GLN A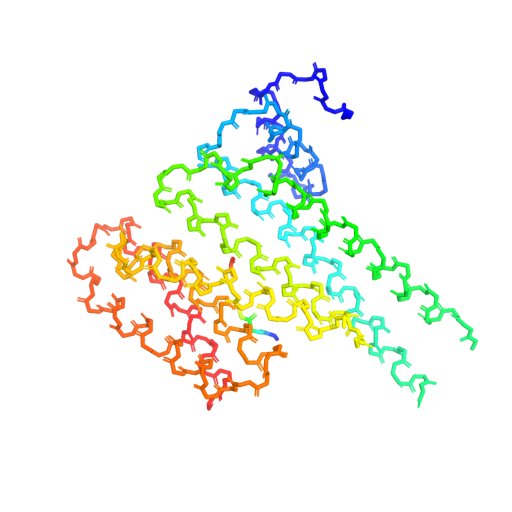 1 98 ? 32.94392 7.66136 12.02414 1.000 13.30407 93 GLN C N 1
ATOM 1450 C CA . GLN A 1 98 ? 33.74328 8.79847 12.46548 1.000 14.89897 93 GLN C CA 1
ATOM 1451 C C . GLN A 1 98 ? 34.70499 9.23622 11.37362 1.000 16.33673 93 GLN C C 1
ATOM 1452 O O . GLN A 1 98 ? 34.92916 10.43594 11.16944 1.000 16.34444 93 GLN C O 1
ATOM 1466 N N . GLY A 1 99 ? 35.25571 8.28507 10.62511 1.000 15.28991 94 GLY C N 1
ATOM 1467 C CA . GLY A 1 99 ? 36.14594 8.65117 9.54638 1.000 15.42473 94 GLY C CA 1
ATOM 1468 C C . GLY A 1 99 ? 35.44785 9.44953 8.46146 1.000 13.76144 94 GLY C C 1
ATOM 1469 O O . GLY A 1 99 ? 36.00041 10.40617 7.93765 1.000 16.45834 94 GLY C O 1
ATOM 1473 N N . VAL A 1 100 ? 34.21219 9.06151 8.11911 1.000 14.38971 95 VAL C N 1
ATOM 1474 C CA . VAL A 1 100 ? 33.45607 9.81514 7.12327 1.000 15.41445 95 VAL C CA 1
ATOM 1475 C C . VAL A 1 100 ? 33.13810 11.21398 7.64073 1.000 13.28559 95 VAL C C 1
ATOM 1476 O O . VAL A 1 100 ? 33.32294 12.20762 6.92729 1.000 14.13135 95 VAL C O 1
ATOM 1489 N N . CYS A 1 101 ? 32.67881 11.31670 8.89804 1.000 12.94331 96 CYS C N 1
ATOM 1490 C CA . CYS A 1 101 ? 32.43517 12.63860 9.48368 1.000 14.26254 96 CYS C CA 1
ATOM 1491 C C . CYS A 1 101 ? 33.70019 13.48504 9.49312 1.000 13.49705 96 CYS C C 1
ATOM 1492 O O . CYS A 1 101 ? 33.65472 14.67079 9.16360 1.000 14.28138 96 CYS C O 1
ATOM 1500 N N . ASP A 1 102 ? 34.84070 12.90311 9.86899 1.000 12.58363 97 ASP C N 1
ATOM 1501 C CA . ASP A 1 102 ? 36.07488 13.68249 9.88809 1.000 15.57639 97 ASP C CA 1
ATOM 1502 C C . ASP A 1 102 ? 36.43779 14.15503 8.48333 1.000 14.41622 97 ASP C C 1
ATOM 1503 O O . ASP A 1 102 ? 36.96984 15.25562 8.30085 1.000 15.73402 97 ASP C O 1
ATOM 1512 N N . THR A 1 103 ? 36.17755 13.32338 7.47652 1.000 14.73263 98 THR C N 1
ATOM 1513 C CA . THR A 1 103 ? 36.45671 13.69458 6.09578 1.000 14.70490 98 THR C CA 1
ATOM 1514 C C . THR A 1 103 ? 35.61124 14.89372 5.68449 1.000 16.17011 98 THR C C 1
ATOM 1515 O O . THR A 1 103 ? 36.11913 15.86347 5.11598 1.000 16.04341 98 THR C O 1
ATOM 1526 N N . VAL A 1 104 ? 34.31413 14.85226 5.98056 1.000 13.48546 99 VAL C N 1
ATOM 1527 C CA . VAL A 1 104 ? 33.44584 15.96977 5.60267 1.000 12.58943 99 VAL C CA 1
ATOM 1528 C C . VAL A 1 104 ? 33.84631 17.23191 6.35454 1.000 13.67406 99 VAL C C 1
ATOM 1529 O O . VAL A 1 104 ? 33.95708 18.31618 5.77179 1.000 14.47157 99 VAL C O 1
ATOM 1542 N N . LEU A 1 105 ? 34.07151 17.11406 7.66892 1.000 13.33423 100 LEU C N 1
ATOM 1543 C CA . LEU A 1 105 ? 34.49705 18.27553 8.44305 1.000 13.58093 100 LEU C CA 1
ATOM 1544 C C . LEU A 1 105 ? 35.82447 18.80474 7.92776 1.000 13.36551 100 LEU C C 1
ATOM 1545 O O . LEU A 1 105 ? 36.04926 20.02583 7.92820 1.000 13.91750 100 LEU C O 1
ATOM 1561 N N . GLY A 1 106 ? 36.70001 17.91533 7.47302 1.000 15.04931 101 GLY C N 1
ATOM 1562 C CA . GLY A 1 106 ? 37.94384 18.36805 6.87408 1.000 15.03000 101 GLY C CA 1
ATOM 1563 C C . GLY A 1 106 ? 37.72832 19.16782 5.60555 1.000 16.24280 101 GLY C C 1
ATOM 1564 O O . GLY A 1 106 ? 38.40665 20.16927 5.37524 1.000 17.16686 101 GLY C O 1
ATOM 1568 N N . LEU A 1 107 ? 36.79098 18.74426 4.76199 1.000 14.12641 102 LEU C N 1
ATOM 1569 C CA . LEU A 1 107 ? 36.49937 19.50766 3.55895 1.000 14.70845 102 LEU C CA 1
ATOM 1570 C C . LEU A 1 107 ? 35.92880 20.87661 3.91716 1.000 13.68533 102 LEU C C 1
ATOM 1571 O O . LEU A 1 107 ? 36.23697 21.88134 3.27119 1.000 14.50147 102 LEU C O 1
ATOM 1587 N N . LEU A 1 108 ? 35.05455 20.92547 4.92387 1.000 12.26998 103 LEU C N 1
ATOM 1588 C CA . LEU A 1 108 ? 34.47798 22.19899 5.31625 1.000 13.89313 103 LEU C CA 1
ATOM 1589 C C . LEU A 1 108 ? 35.55361 23.13299 5.83882 1.000 12.83453 103 LEU C C 1
ATOM 1590 O O . LEU A 1 108 ? 35.51339 24.34145 5.59047 1.000 14.66129 103 LEU C O 1
ATOM 1606 N N . ASP A 1 109 ? 36.52785 22.58370 6.57108 1.000 14.83839 104 ASP C N 1
ATOM 1607 C CA . ASP A 1 109 ? 37.58218 23.40679 7.15648 1.000 17.70148 104 ASP C CA 1
ATOM 1608 C C . ASP A 1 109 ? 38.71487 23.70755 6.18417 1.000 20.35361 104 ASP C C 1
ATOM 1609 O O . ASP A 1 109 ? 39.48792 24.64069 6.43553 1.000 23.71483 104 ASP C O 1
ATOM 1618 N N . SER A 1 110 ? 38.81851 22.96577 5.09118 1.000 18.20176 105 SER C N 1
ATOM 1619 C CA . SER A 1 110 ? 39.91875 23.09803 4.12874 1.000 19.42061 105 SER C CA 1
ATOM 1620 C C . SER A 1 110 ? 39.36425 22.96061 2.70893 1.000 19.55401 105 SER C C 1
ATOM 1621 O O . SER A 1 110 ? 39.55992 21.92878 2.06171 1.000 20.46098 105 SER C O 1
ATOM 1629 N N . HIS A 1 111 ? 38.71339 24.00096 2.17819 1.000 16.80327 106 HIS C N 1
ATOM 1630 C CA . HIS A 1 111 ? 38.54934 25.31835 2.76862 1.000 17.20384 106 HIS C CA 1
ATOM 1631 C C . HIS A 1 111 ? 37.18342 25.90509 2.40779 1.000 16.68654 106 HIS C C 1
ATOM 1632 O O . HIS A 1 111 ? 37.06571 27.09941 2.13264 1.000 16.22149 106 HIS C O 1
ATOM 1646 N N . LEU A 1 112 ? 36.14026 25.07762 2.43929 1.000 15.31558 107 LEU C N 1
ATOM 1647 C CA . LEU A 1 112 ? 34.83836 25.51445 1.94012 1.000 14.40567 107 LEU C CA 1
ATOM 1648 C C . LEU A 1 112 ? 34.29184 26.67598 2.75391 1.000 15.19226 107 LEU C C 1
ATOM 1649 O O . LEU A 1 112 ? 33.82641 27.67405 2.19285 1.000 16.16940 107 LEU C O 1
ATOM 1665 N N . ILE A 1 113 ? 34.32111 26.56467 4.08123 1.000 13.74894 108 ILE C N 1
ATOM 1666 C CA . ILE A 1 113 ? 33.70914 27.59762 4.91722 1.000 15.38420 108 ILE C CA 1
ATOM 1667 C C . ILE A 1 113 ? 34.44942 28.91696 4.77908 1.000 17.76325 108 ILE C C 1
ATOM 1668 O O . ILE A 1 113 ? 33.83039 29.96583 4.55833 1.000 19.03854 108 ILE C O 1
ATOM 1684 N N . LYS A 1 114 ? 35.78302 28.88719 4.86741 1.000 16.16268 109 LYS C N 1
ATOM 1685 C CA . LYS A 1 114 ? 36.50669 30.15561 4.83607 1.000 20.47318 109 LYS C CA 1
ATOM 1686 C C . LYS A 1 114 ? 36.35204 30.86619 3.49579 1.000 19.75209 109 LYS C C 1
ATOM 1687 O O . LYS A 1 114 ? 36.41525 32.10545 3.44854 1.000 23.10390 109 LYS C O 1
ATOM 1706 N N . GLU A 1 115 ? 36.13738 30.12347 2.41340 1.000 15.40265 110 GLU C N 1
ATOM 1707 C CA . GLU A 1 115 ? 36.01453 30.73784 1.09856 1.000 18.21119 110 GLU C CA 1
ATOM 1708 C C . GLU A 1 115 ? 34.57084 31.02404 0.69871 1.000 22.36456 110 GLU C C 1
ATOM 1709 O O . GLU A 1 115 ? 34.34832 31.54581 -0.40080 1.000 24.17259 110 GLU C O 1
ATOM 1721 N N . ALA A 1 116 ? 33.59922 30.72819 1.55608 1.000 18.91432 111 ALA C N 1
ATOM 1722 C CA . ALA A 1 116 ? 32.18868 30.95978 1.24622 1.000 18.28014 111 ALA C CA 1
ATOM 1723 C C . ALA A 1 116 ? 31.83040 32.38077 1.67382 1.000 22.99085 111 ALA C C 1
ATOM 1724 O O . ALA A 1 116 ? 31.59011 32.64362 2.85434 1.000 27.77361 111 ALA C O 1
ATOM 1731 N N . GLY A 1 117 ? 31.80657 33.28973 0.71429 1.000 27.87131 112 GLY C N 1
ATOM 1732 C CA . GLY A 1 117 ? 31.53043 34.67655 1.03572 1.000 35.85123 112 GLY C CA 1
ATOM 1733 C C . GLY A 1 117 ? 30.04796 34.96779 1.11442 1.000 41.02410 112 GLY C C 1
ATOM 1734 O O . GLY A 1 117 ? 29.58855 35.70633 1.99230 1.000 51.08866 112 GLY C O 1
ATOM 1738 N N . ASP A 1 118 ? 29.28909 34.39402 0.19182 1.000 23.70476 113 ASP C N 1
ATOM 1739 C CA . ASP A 1 118 ? 27.85503 34.61290 0.17318 1.000 25.76740 113 ASP C CA 1
ATOM 1740 C C . ASP A 1 118 ? 27.21225 33.94641 1.37889 1.000 26.23545 113 ASP C C 1
ATOM 1741 O O . ASP A 1 118 ? 27.64024 32.88708 1.83568 1.000 22.70335 113 ASP C O 1
ATOM 1750 N N . ALA A 1 119 ? 26.15759 34.58374 1.89237 1.000 25.41181 114 ALA C N 1
ATOM 1751 C CA . ALA A 1 119 ? 25.40095 34.00165 2.99466 1.000 25.72381 114 ALA C CA 1
ATOM 1752 C C . ALA A 1 119 ? 24.86230 32.62661 2.63572 1.000 25.45941 114 ALA C C 1
ATOM 1753 O O . ALA A 1 119 ? 24.90668 31.70292 3.46015 1.000 22.99626 114 ALA C O 1
ATOM 1760 N N . GLU A 1 120 ? 24.33871 32.47218 1.41862 1.000 22.38275 115 GLU C N 1
ATOM 1761 C CA . GLU A 1 120 ? 23.74051 31.20628 1.02128 1.000 23.91563 115 GLU C CA 1
ATOM 1762 C C . GLU A 1 120 ? 24.73826 30.06287 1.18252 1.000 21.32747 115 GLU C C 1
ATOM 1763 O O . GLU A 1 120 ? 24.38910 28.99737 1.70013 1.000 23.71421 115 GLU C O 1
ATOM 1767 N N . SER A 1 121 ? 25.97848 30.27272 0.73502 1.000 19.67986 116 SER C N 1
ATOM 1768 C CA . SER A 1 121 ? 26.98330 29.21720 0.82036 1.000 17.81222 116 SER C CA 1
ATOM 1769 C C . SER A 1 121 ? 27.43204 29.01878 2.25875 1.000 16.75747 116 SER C C 1
ATOM 1770 O O . SER A 1 121 ? 27.54196 27.88053 2.73352 1.000 15.13382 116 SER C O 1
ATOM 1778 N N . ARG A 1 122 ? 27.67717 30.11003 2.97964 1.000 15.39154 117 ARG C N 1
ATOM 1779 C CA . ARG A 1 122 ? 28.16845 29.97655 4.34431 1.000 15.17601 117 ARG C CA 1
ATOM 1780 C C . ARG A 1 122 ? 27.15263 29.25970 5.23121 1.000 15.66126 117 ARG C C 1
ATOM 1781 O O . ARG A 1 122 ? 27.51441 28.37678 6.02807 1.000 14.89228 117 ARG C O 1
ATOM 1802 N N . VAL A 1 123 ? 25.86855 29.59447 5.08619 1.000 15.27217 118 VAL C N 1
ATOM 1803 C CA . VAL A 1 123 ? 24.82978 28.91472 5.85305 1.000 14.86063 118 VAL C CA 1
ATOM 1804 C C . VAL A 1 123 ? 24.81027 27.42463 5.52747 1.000 12.81893 118 VAL C C 1
ATOM 1805 O O . VAL A 1 123 ? 24.67946 26.58384 6.41623 1.000 14.24269 118 VAL C O 1
ATOM 1818 N N . PHE A 1 124 ? 24.87106 27.08986 4.22616 1.000 14.04064 119 PHE C N 1
ATOM 1819 C CA . PHE A 1 124 ? 24.88259 25.70490 3.78906 1.000 13.67715 119 PHE C CA 1
ATOM 1820 C C . PHE A 1 124 ? 25.99398 24.91764 4.47198 1.000 12.95435 119 PHE C C 1
ATOM 1821 O O . PHE A 1 124 ? 25.77126 23.82850 5.01738 1.000 13.87168 119 PHE C O 1
ATOM 1838 N N . TYR A 1 125 ? 27.21720 25.46742 4.45634 1.000 12.87746 120 TYR C N 1
ATOM 1839 C CA . TYR A 1 125 ? 28.34147 24.72922 5.00022 1.000 10.88646 120 TYR C CA 1
ATOM 1840 C C . TYR A 1 125 ? 28.32201 24.69059 6.52046 1.000 13.06929 120 TYR C C 1
ATOM 1841 O O . TYR A 1 125 ? 28.72428 23.69176 7.12238 1.000 13.37288 120 TYR C O 1
ATOM 1859 N N . LEU A 1 126 ? 27.85905 25.76504 7.16598 1.000 12.56376 121 LEU C N 1
ATOM 1860 C CA . LEU A 1 126 ? 27.74943 25.73523 8.62392 1.000 12.09816 121 LEU C CA 1
ATOM 1861 C C . LEU A 1 126 ? 26.68683 24.74085 9.08633 1.000 12.51242 121 LEU C C 1
ATOM 1862 O O . LEU A 1 126 ? 26.86805 24.05490 10.10129 1.000 13.53969 121 LEU C O 1
ATOM 1878 N N . LYS A 1 127 ? 25.58499 24.63007 8.34656 1.000 12.12329 122 LYS C N 1
ATOM 1879 C CA . LYS A 1 127 ? 24.60424 23.58555 8.61569 1.000 12.68591 122 LYS C CA 1
ATOM 1880 C C . LYS A 1 127 ? 25.25985 22.21677 8.51204 1.000 12.86098 122 LYS C C 1
ATOM 1881 O O . LYS A 1 127 ? 25.05327 21.34893 9.35979 1.000 12.79611 122 LYS C O 1
ATOM 1900 N N . MET A 1 128 ? 26.01132 21.98623 7.43042 1.000 12.96015 123 MET C N 1
ATOM 1901 C CA . MET A 1 128 ? 26.70461 20.70866 7.29591 1.000 12.66470 123 MET C CA 1
ATOM 1902 C C . MET A 1 128 ? 27.63653 20.46170 8.47717 1.000 12.54668 123 MET C C 1
ATOM 1903 O O . MET A 1 128 ? 27.71333 19.34171 8.98921 1.000 13.20796 123 MET C O 1
ATOM 1917 N N . LYS A 1 129 ? 28.37614 21.48893 8.90486 1.000 11.83937 124 LYS C N 1
ATOM 1918 C CA . LYS A 1 129 ? 29.26309 21.32585 10.04753 1.000 12.06017 124 LYS C CA 1
ATOM 1919 C C . LYS A 1 129 ? 28.48045 20.89265 11.28443 1.000 14.03108 124 LYS C C 1
ATOM 1920 O O . LYS A 1 129 ? 28.89652 20.00094 12.02734 1.000 12.70721 124 LYS C O 1
ATOM 1939 N N . GLY A 1 130 ? 27.33422 21.51686 11.52460 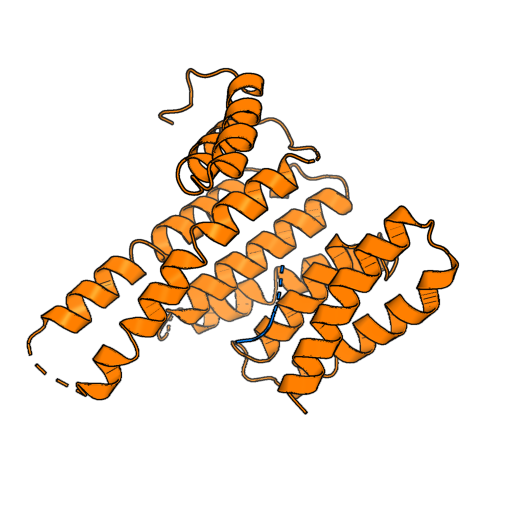1.000 11.14731 125 GLY C N 1
ATOM 1940 C CA . GLY A 1 130 ? 26.49664 21.09379 12.62729 1.000 13.53876 125 GLY C CA 1
ATOM 1941 C C . GLY A 1 130 ? 26.02851 19.65686 12.48512 1.000 10.91255 125 GLY C C 1
ATOM 1942 O O . GLY A 1 130 ? 26.04894 18.89233 13.44931 1.000 11.36314 125 GLY C O 1
ATOM 1946 N N . ASP A 1 131 ? 25.60572 19.28051 11.27050 1.000 11.19083 126 ASP C N 1
ATOM 1947 C CA . ASP A 1 131 ? 25.13404 17.92577 11.02210 1.000 10.99826 126 ASP C CA 1
ATOM 1948 C C . ASP A 1 131 ? 26.21921 16.88584 11.31761 1.000 13.38385 126 ASP C C 1
ATOM 1949 O O . ASP A 1 131 ? 25.94598 15.87706 11.96157 1.000 13.07292 126 ASP C O 1
ATOM 1958 N N . TYR A 1 132 ? 27.45316 17.11315 10.83773 1.000 12.52930 127 TYR C N 1
ATOM 1959 C CA . TYR A 1 132 ? 28.49355 16.08751 11.02552 1.000 11.85137 127 TYR C CA 1
ATOM 1960 C C . TYR A 1 132 ? 29.02867 16.05158 12.44650 1.000 12.89207 127 TYR C C 1
ATOM 1961 O O . TYR A 1 132 ? 29.39423 14.97034 12.93170 1.000 13.52645 127 TYR C O 1
ATOM 1979 N N . TYR A 1 133 ? 29.06549 17.18265 13.15259 1.000 13.63165 128 TYR C N 1
ATOM 1980 C CA . TYR A 1 133 ? 29.30746 17.11366 14.58806 1.000 14.10791 128 TYR C CA 1
ATOM 1981 C C . TYR A 1 133 ? 28.16078 16.39864 15.29313 1.000 12.73322 128 TYR C C 1
ATOM 1982 O O . TYR A 1 133 ? 28.39100 15.62699 16.22525 1.000 13.27195 128 TYR C O 1
ATOM 2000 N N . ARG A 1 134 ? 26.91549 16.60486 14.83790 1.000 11.75877 129 ARG C N 1
ATOM 2001 C CA . ARG A 1 134 ? 25.79352 15.87961 15.43425 1.000 11.62798 129 ARG C CA 1
ATOM 2002 C C . ARG A 1 134 ? 25.95602 14.36610 15.26174 1.000 12.15218 129 ARG C C 1
ATOM 2003 O O . ARG A 1 134 ? 25.69196 13.59466 16.18182 1.000 13.00586 129 ARG C O 1
ATOM 2024 N N . TYR A 1 135 ? 26.37771 13.92517 14.08076 1.000 12.01441 130 TYR C N 1
ATOM 2025 C CA . TYR A 1 135 ? 26.56786 12.49659 13.87300 1.000 11.73704 130 TYR C CA 1
ATOM 2026 C C . TYR A 1 135 ? 27.69630 11.96301 14.74470 1.000 13.04355 130 TYR C C 1
ATOM 2027 O O . TYR A 1 135 ? 27.60874 10.83935 15.25736 1.000 14.34668 130 TYR C O 1
ATOM 2045 N N . LEU A 1 136 ? 28.77290 12.72961 14.89790 1.000 12.67681 131 LEU C N 1
ATOM 2046 C CA . LEU A 1 136 ? 29.81104 12.32804 15.84066 1.000 12.82341 131 LEU C CA 1
ATOM 2047 C C . LEU A 1 136 ? 29.25859 12.24279 17.26202 1.000 13.31380 131 LEU C C 1
ATOM 2048 O O . LEU A 1 136 ? 29.63274 11.35559 18.03340 1.000 14.88369 131 LEU C O 1
ATOM 2064 N N . ALA A 1 137 ? 28.40629 13.19559 17.65506 1.000 13.26667 132 ALA C N 1
ATOM 2065 C CA . ALA A 1 137 ? 27.86965 13.18729 19.00458 1.000 14.91909 132 ALA C CA 1
ATOM 2066 C C . ALA A 1 137 ? 27.00653 11.97187 19.25704 1.000 14.65041 132 ALA C C 1
ATOM 2067 O O . ALA A 1 137 ? 26.92292 11.49585 20.39428 1.000 18.07500 132 ALA C O 1
ATOM 2074 N N . GLU A 1 138 ? 26.33785 11.45772 18.21970 1.000 13.84222 133 GLU C N 1
ATOM 2075 C CA . GLU A 1 138 ? 25.49276 10.28715 18.38944 1.000 15.73635 133 GLU C CA 1
ATOM 2076 C C . GLU A 1 138 ? 26.27680 9.09443 18.91508 1.000 15.47081 133 GLU C C 1
ATOM 2077 O O . GLU A 1 138 ? 25.72712 8.28964 19.67242 1.000 18.39651 133 GLU C O 1
ATOM 2089 N N . VAL A 1 139 ? 27.56010 8.99765 18.56947 1.000 15.51344 134 VAL C N 1
ATOM 2090 C CA . VAL A 1 139 ? 28.36837 7.82854 18.92313 1.000 16.88458 134 VAL C CA 1
ATOM 2091 C C . VAL A 1 139 ? 29.41097 8.13757 19.98588 1.000 20.35745 134 VAL C C 1
ATOM 2092 O O . VAL A 1 139 ? 30.11497 7.22170 20.43558 1.000 19.76866 134 VAL C O 1
ATOM 2105 N N . ALA A 1 140 ? 29.50258 9.38373 20.43462 1.000 16.89279 135 ALA C N 1
ATOM 2106 C CA . ALA A 1 140 ? 30.52891 9.79182 21.38271 1.000 19.17736 135 ALA C CA 1
ATOM 2107 C C . ALA A 1 140 ? 30.10444 9.43988 22.80100 1.000 18.19569 135 ALA C C 1
ATOM 2108 O O . ALA A 1 140 ? 28.91570 9.38936 23.11955 1.000 22.90163 135 ALA C O 1
ATOM 2115 N N . THR A 1 141 ? 31.09421 9.21163 23.67004 1.000 31.78183 136 THR C N 1
ATOM 2116 C CA . THR A 1 141 ? 30.81071 8.75066 25.03034 1.000 36.80095 136 THR C CA 1
ATOM 2117 C C . THR A 1 141 ? 31.74157 9.38862 26.06346 1.000 50.38918 136 THR C C 1
ATOM 2118 O O . THR A 1 141 ? 32.32345 8.71074 26.91132 1.000 54.21440 136 THR C O 1
ATOM 2129 N N . GLY A 1 142 ? 31.88196 10.70810 26.00916 1.000 45.98397 137 GLY C N 1
ATOM 2130 C CA . GLY A 1 142 ? 32.38754 11.45274 27.15350 1.000 53.09317 137 GLY C CA 1
ATOM 2131 C C . GLY A 1 142 ? 33.47920 12.45051 26.84216 1.000 52.60368 137 GLY C C 1
ATOM 2132 O O . GLY A 1 142 ? 34.66362 12.11482 26.89024 1.000 63.39314 137 GLY C O 1
ATOM 2136 N N . ASP A 1 144 ? 34.65521 15.08315 25.81046 1.000 49.66954 139 ASP C N 1
ATOM 2137 C CA . ASP A 1 144 ? 34.76513 14.63158 24.42137 1.000 41.00365 139 ASP C CA 1
ATOM 2138 C C . ASP A 1 144 ? 33.40592 14.74934 23.72968 1.000 29.92416 139 ASP C C 1
ATOM 2139 O O . ASP A 1 144 ? 33.23740 15.49926 22.76510 1.000 27.61940 139 ASP C O 1
ATOM 2142 N N . LYS A 1 145 ? 32.43529 13.99973 24.24728 1.000 26.30693 140 LYS C N 1
ATOM 2143 C CA . LYS A 1 145 ? 31.06082 14.16252 23.79905 1.000 22.08317 140 LYS C CA 1
ATOM 2144 C C . LYS A 1 145 ? 30.56955 15.58131 24.04890 1.000 24.10856 140 LYS C C 1
ATOM 2145 O O . LYS A 1 145 ? 29.91692 16.17693 23.18798 1.000 20.04339 140 LYS C O 1
ATOM 2164 N N . LYS A 1 146 ? 30.86828 16.14033 25.22537 1.000 24.22603 141 LYS C N 1
ATOM 2165 C CA . LYS A 1 146 ? 30.40331 17.48765 25.53357 1.000 24.70333 141 LYS C CA 1
ATOM 2166 C C . LYS A 1 146 ? 30.95722 18.49958 24.54082 1.000 21.39316 141 LYS C C 1
ATOM 2167 O O . LYS A 1 146 ? 30.21903 19.35294 24.02561 1.000 23.02036 141 LYS C O 1
ATOM 2171 N N . ARG A 1 147 ? 32.24517 18.39974 24.21930 1.000 24.99965 142 ARG C N 1
ATOM 2172 C CA . ARG A 1 147 ? 32.85255 19.34336 23.29070 1.000 24.03240 142 ARG C CA 1
ATOM 2173 C C . ARG A 1 147 ? 32.24897 19.20246 21.89803 1.000 20.36248 142 ARG C C 1
ATOM 2174 O O . ARG A 1 147 ? 32.02512 20.20547 21.20295 1.000 21.51331 142 ARG C O 1
ATOM 2195 N N . ILE A 1 148 ? 31.98269 17.96631 21.47180 1.000 17.69590 143 ILE C N 1
ATOM 2196 C CA . ILE A 1 148 ? 31.37541 17.74507 20.15826 1.000 18.04375 143 ILE C CA 1
ATOM 2197 C C . ILE A 1 148 ? 29.98956 18.37007 20.11567 1.000 17.23498 143 ILE C C 1
ATOM 2198 O O . ILE A 1 148 ? 29.59988 18.99462 19.12532 1.000 16.68587 143 ILE C O 1
ATOM 2214 N N . ILE A 1 149 ? 29.21356 18.18363 21.17325 1.000 16.49900 144 ILE C N 1
ATOM 2215 C CA . ILE A 1 149 ? 27.85347 18.69385 21.21213 1.000 17.38685 144 ILE C CA 1
ATOM 2216 C C . ILE A 1 149 ? 27.86147 20.21179 21.16321 1.000 21.21813 144 ILE C C 1
ATOM 2217 O O . ILE A 1 149 ? 27.08093 20.83696 20.43791 1.000 18.36674 144 ILE C O 1
ATOM 2233 N N . ASP A 1 150 ? 28.73000 20.82786 21.96037 1.000 18.61618 145 ASP C N 1
ATOM 2234 C CA . ASP A 1 150 ? 28.76295 22.28606 21.95939 1.000 22.21464 145 ASP C CA 1
ATOM 2235 C C . ASP A 1 150 ? 29.23373 22.80991 20.61433 1.000 19.79704 145 ASP C C 1
ATOM 2236 O O . ASP A 1 150 ? 28.72843 23.83741 20.14683 1.000 20.14151 145 ASP C O 1
ATOM 2245 N N . SER A 1 151 ? 30.15360 22.09061 19.95415 1.000 17.31508 146 SER C N 1
ATOM 2246 C CA . SER A 1 151 ? 30.62087 22.48650 18.63580 1.000 18.77159 146 SER C CA 1
ATOM 2247 C C . SER A 1 151 ? 29.50877 22.41407 17.60544 1.000 18.11734 146 SER C C 1
ATOM 2248 O O . SER A 1 151 ? 29.41328 23.28728 16.73782 1.000 19.56686 146 SER C O 1
ATOM 2256 N N . ALA A 1 152 ? 28.68346 21.36869 17.65467 1.000 15.69187 147 ALA C N 1
ATOM 2257 C CA . ALA A 1 152 ? 27.53200 21.30220 16.75667 1.000 15.31839 147 ALA C CA 1
ATOM 2258 C C . ALA A 1 152 ? 26.61732 22.49018 16.99539 1.000 14.64403 147 ALA C C 1
ATOM 2259 O O . ALA A 1 152 ? 26.19840 23.17882 16.04545 1.000 14.99401 147 ALA C O 1
ATOM 2266 N N . ARG A 1 153 ? 26.32194 22.77197 18.26417 1.000 15.83645 148 ARG C N 1
ATOM 2267 C CA . ARG A 1 153 ? 25.39955 23.85839 18.56764 1.000 13.56830 148 ARG C CA 1
ATOM 2268 C C . ARG A 1 153 ? 25.93386 25.17895 18.04423 1.000 13.43250 148 ARG C C 1
ATOM 2269 O O . ARG A 1 153 ? 25.17497 25.99276 17.48810 1.000 17.62969 148 ARG C O 1
ATOM 2290 N N A SER A 1 154 ? 27.24221 25.41197 18.18848 0.335 17.44859 149 SER C N 1
ATOM 2291 N N B SER A 1 154 ? 27.23935 25.41711 18.19789 0.665 17.49703 149 SER C N 1
ATOM 2292 C CA A SER A 1 154 ? 27.82261 26.68359 17.76290 0.335 15.51833 149 SER C CA 1
ATOM 2293 C CA B SER A 1 154 ? 27.81428 26.68591 17.75641 0.665 15.41277 149 SER C CA 1
ATOM 2294 C C A SER A 1 154 ? 27.76792 26.84602 16.24843 0.335 16.88805 149 SER C C 1
ATOM 2295 C C B SER A 1 154 ? 27.73403 26.83892 16.24472 0.665 16.89653 149 SER C C 1
ATOM 2296 O O A SER A 1 154 ? 27.51262 27.94662 15.74217 0.335 17.57472 149 SER C O 1
ATOM 2297 O O B SER A 1 154 ? 27.42651 27.92404 15.73252 0.665 17.55728 149 SER C O 1
ATOM 2312 N N . ALA A 1 155 ? 28.01899 25.77102 15.50075 1.000 15.25998 150 ALA C N 1
ATOM 2313 C CA . ALA A 1 155 ? 27.89823 25.83915 14.05560 1.000 13.79701 150 ALA C CA 1
ATOM 2314 C C . ALA A 1 155 ? 26.45603 26.09032 13.62675 1.000 14.25662 150 ALA C C 1
ATOM 2315 O O . ALA A 1 155 ? 26.18985 26.95209 12.78939 1.000 14.70036 150 ALA C O 1
ATOM 2323 N N . TYR A 1 156 ? 25.51048 25.31272 14.16411 1.000 14.59097 151 TYR C N 1
ATOM 2324 C CA . TYR A 1 156 ? 24.10982 25.52436 13.84308 1.000 12.53767 151 TYR C CA 1
ATOM 2325 C C . TYR A 1 156 ? 23.68248 26.95290 14.16930 1.000 13.89992 151 TYR C C 1
ATOM 2326 O O . TYR A 1 156 ? 22.97764 27.59931 13.38633 1.000 13.55883 151 TYR C O 1
ATOM 2344 N N . GLN A 1 157 ? 24.07073 27.45006 15.34965 1.000 14.29751 152 GLN C N 1
ATOM 2345 C CA . GLN A 1 157 ? 23.59552 28.76413 15.77420 1.000 14.81036 152 GLN C CA 1
ATOM 2346 C C . GLN A 1 157 ? 24.17333 29.86867 14.90169 1.000 14.72451 152 GLN C C 1
ATOM 2347 O O . GLN A 1 157 ? 23.46702 30.82882 14.56717 1.000 14.68517 152 GLN C O 1
ATOM 2361 N N . GLU A 1 158 ? 25.44706 29.76008 14.50768 1.000 15.80394 153 GLU C N 1
ATOM 2362 C CA . GLU A 1 158 ? 26.00574 30.74230 13.58496 1.000 14.17592 153 GLU C CA 1
ATOM 2363 C C . GLU A 1 158 ? 25.26396 30.71892 12.24926 1.000 15.53624 153 GLU C C 1
ATOM 2364 O O . GLU A 1 158 ? 24.91441 31.77136 11.69954 1.000 16.63133 153 GLU C O 1
ATOM 2376 N N . ALA A 1 159 ? 24.95194 29.52741 11.74860 1.000 14.49391 154 ALA C N 1
ATOM 2377 C CA . ALA A 1 159 ? 24.15907 29.41608 10.53568 1.000 14.22169 154 ALA C CA 1
ATOM 2378 C C . ALA A 1 159 ? 22.78072 30.03671 10.72047 1.000 14.68723 154 ALA C C 1
ATOM 2379 O O . ALA A 1 159 ? 22.27404 30.72644 9.82742 1.000 15.38697 154 ALA C O 1
ATOM 2386 N N . MET A 1 160 ? 22.15595 29.80904 11.87919 1.000 14.03286 155 MET C N 1
ATOM 2387 C CA . MET A 1 160 ? 20.84893 30.40253 12.13743 1.000 14.45650 155 MET C CA 1
ATOM 2388 C C . MET A 1 160 ? 20.94352 31.92342 12.12394 1.000 16.07656 155 MET C C 1
ATOM 2389 O O . MET A 1 160 ? 20.09606 32.60248 11.53442 1.000 15.67488 155 MET C O 1
ATOM 2403 N N . ASP A 1 161 ? 21.96936 32.47305 12.76785 1.000 14.02010 156 ASP C N 1
ATOM 2404 C CA . ASP A 1 161 ? 22.09340 33.92185 12.85419 1.000 17.20186 156 ASP C CA 1
ATOM 2405 C C . ASP A 1 161 ? 22.22689 34.52485 11.46210 1.000 16.41519 156 ASP C C 1
ATOM 2406 O O . ASP A 1 161 ? 21.60112 35.54656 11.14060 1.000 17.90387 156 ASP C O 1
ATOM 2415 N N . ILE A 1 162 ? 23.06734 33.91529 10.62125 1.000 14.68586 157 ILE C N 1
ATOM 2416 C CA . ILE A 1 162 ? 23.25298 34.40727 9.25864 1.000 15.85147 157 ILE C CA 1
ATOM 2417 C C . ILE A 1 162 ? 21.95781 34.26099 8.46781 1.000 18.38381 157 ILE C C 1
ATOM 2418 O O . ILE A 1 162 ? 21.53878 35.18366 7.75495 1.000 17.61623 157 ILE C O 1
ATOM 2434 N N . SER A 1 163 ? 21.31164 33.09123 8.56108 1.000 15.80085 158 SER C N 1
ATOM 2435 C CA . SER A 1 163 ? 20.10633 32.82307 7.79045 1.000 16.52698 158 SER C CA 1
ATOM 2436 C C . SER A 1 163 ? 19.00065 33.81054 8.13318 1.000 17.82401 158 SER C C 1
ATOM 2437 O O . SER A 1 163 ? 18.23578 34.21700 7.24989 1.000 19.47131 158 SER C O 1
ATOM 2445 N N . LYS A 1 164 ? 18.91693 34.22596 9.38691 1.000 16.50872 159 LYS C N 1
ATOM 2446 C CA . LYS A 1 164 ? 17.84864 35.14669 9.76624 1.000 19.43868 159 LYS C CA 1
ATOM 2447 C C . LYS A 1 164 ? 18.10723 36.53177 9.20567 1.000 20.99119 159 LYS C C 1
ATOM 2448 O O . LYS A 1 164 ? 17.17241 37.23109 8.81077 1.000 25.69683 159 LYS C O 1
ATOM 2467 N N . LYS A 1 165 ? 19.37448 36.93040 9.13438 1.000 18.30676 160 LYS C N 1
ATOM 2468 C CA . LYS A 1 165 ? 19.72493 38.23784 8.59625 1.000 19.38957 160 LYS C CA 1
ATOM 2469 C C . LYS A 1 165 ? 19.58938 38.28471 7.08233 1.000 22.62993 160 LYS C C 1
ATOM 2470 O O . LYS A 1 165 ? 19.20256 39.32574 6.53578 1.000 24.66223 160 LYS C O 1
ATOM 2474 N N . GLU A 1 166 ? 19.86526 37.16902 6.38670 1.000 19.20795 161 GLU C N 1
ATOM 2475 C CA . GLU A 1 166 ? 20.14929 37.20365 4.96229 1.000 19.96941 161 GLU C CA 1
ATOM 2476 C C . GLU A 1 166 ? 19.21142 36.38453 4.09450 1.000 21.20331 161 GLU C C 1
ATOM 2477 O O . GLU A 1 166 ? 19.31986 36.46545 2.86323 1.000 27.25892 161 GLU C O 1
ATOM 2489 N N . MET A 1 167 ? 18.33258 35.57798 4.67350 1.000 18.07777 162 MET C N 1
ATOM 2490 C CA . MET A 1 167 ? 17.45517 34.74727 3.87508 1.000 18.49517 162 MET C CA 1
ATOM 2491 C C . MET A 1 167 ? 16.02742 34.90035 4.35826 1.000 18.26537 162 MET C C 1
ATOM 2492 O O . MET A 1 167 ? 15.79296 35.16243 5.54214 1.000 17.75871 162 MET C O 1
ATOM 2506 N N . PRO A 1 168 ? 15.05643 34.73918 3.46938 1.000 17.24721 163 PRO C N 1
ATOM 2507 C CA . PRO A 1 168 ? 13.65568 34.76603 3.90266 1.000 19.81555 163 PRO C CA 1
ATOM 2508 C C . PRO A 1 168 ? 13.31206 33.49755 4.66157 1.000 16.59234 163 PRO C C 1
ATOM 2509 O O . PRO A 1 168 ? 14.00266 32.47634 4.51826 1.000 17.23966 163 PRO C O 1
ATOM 2520 N N . PRO A 1 169 ? 12.24192 33.52349 5.46456 1.000 17.17377 164 PRO C N 1
ATOM 25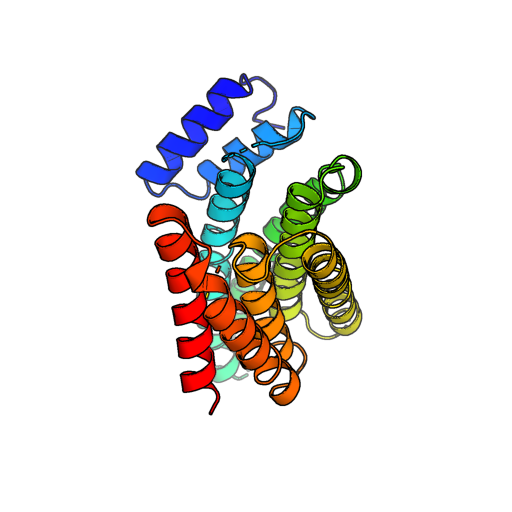21 C CA .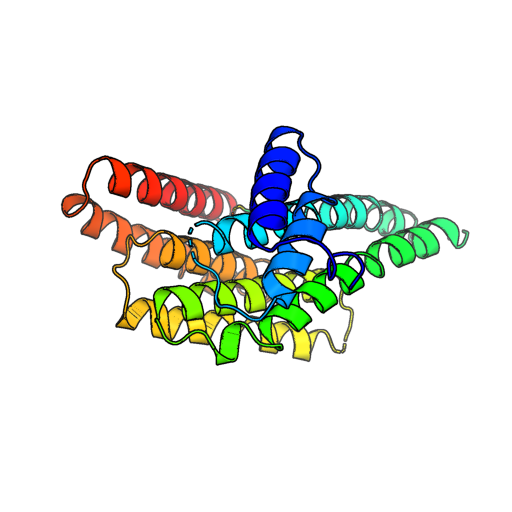 PRO A 1 169 ? 11.92036 32.35772 6.29983 1.000 19.70898 164 PRO C CA 1
ATOM 2522 C C . PRO A 1 169 ? 11.46933 31.14883 5.51916 1.000 17.26819 164 PRO C C 1
ATOM 2523 O O . PRO A 1 169 ? 11.37196 30.07376 6.11313 1.000 16.75759 164 PRO C O 1
ATOM 2534 N N . THR A 1 170 ? 11.19191 31.28422 4.21386 1.000 16.50230 165 THR C N 1
ATOM 2535 C CA . THR A 1 170 ? 10.83743 30.16178 3.37435 1.000 16.24228 165 THR C CA 1
ATOM 2536 C C . THR A 1 170 ? 12.02100 29.54276 2.64598 1.000 13.77401 165 THR C C 1
ATOM 2537 O O . THR A 1 170 ? 11.84159 28.50703 1.99765 1.000 16.95604 165 THR C O 1
ATOM 2548 N N . ASN A 1 171 ? 13.19897 30.15485 2.73365 1.000 15.83286 166 ASN C N 1
ATOM 2549 C CA A ASN A 1 171 ? 14.35798 29.64573 2.02002 0.500 17.11550 166 ASN C CA 1
ATOM 2550 C CA B ASN A 1 171 ? 14.35798 29.64573 2.02002 0.500 17.11550 166 ASN C CA 1
ATOM 2551 C C . ASN A 1 171 ? 14.60282 28.19713 2.41346 1.000 16.89386 166 ASN C C 1
ATOM 2552 O O . ASN A 1 171 ? 14.67778 27.89239 3.61881 1.000 14.63780 166 ASN C O 1
ATOM 2567 N N . PRO A 1 172 ? 14.74193 27.26845 1.46089 1.000 15.55523 167 PRO C N 1
ATOM 2568 C CA . PRO A 1 172 ? 14.85048 25.86286 1.83494 1.000 14.10869 167 PRO C CA 1
ATOM 2569 C C . PRO A 1 172 ? 16.10830 25.51526 2.62390 1.000 14.43509 167 PRO C C 1
ATOM 2570 O O . PRO A 1 172 ? 16.06355 24.55870 3.39938 1.000 16.76330 167 PRO C O 1
ATOM 2581 N N . ILE A 1 173 ? 17.20983 26.23990 2.44010 1.000 16.95552 168 ILE C N 1
ATOM 2582 C CA . ILE A 1 173 ? 18.39069 25.98155 3.25871 1.000 18.38242 168 ILE C CA 1
ATOM 2583 C C . ILE A 1 173 ? 18.13782 26.44122 4.68377 1.000 17.10474 168 ILE C C 1
ATOM 2584 O O . ILE A 1 173 ? 18.47643 25.75613 5.65643 1.000 17.76101 168 ILE C O 1
ATOM 2600 N N . ARG A 1 174 ? 17.52416 27.61208 4.83964 1.000 14.10898 169 ARG C N 1
ATOM 2601 C CA . ARG A 1 174 ? 17.16667 28.06334 6.18152 1.000 16.21020 169 ARG C CA 1
ATOM 2602 C C . ARG A 1 174 ? 16.19406 27.09685 6.85175 1.000 13.52953 169 ARG C C 1
ATOM 2603 O O . ARG A 1 174 ? 16.33506 26.77017 8.03956 1.000 14.33063 169 ARG C O 1
ATOM 2624 N N . LEU A 1 175 ? 15.19790 26.61875 6.10889 1.000 14.49136 170 LEU C N 1
ATOM 2625 C CA . LEU A 1 175 ? 14.23693 25.69186 6.67644 1.000 13.57429 170 LEU C CA 1
ATOM 2626 C C . LEU A 1 175 ? 14.89331 24.37796 7.08592 1.000 13.07419 170 LEU C C 1
ATOM 2627 O O . LEU A 1 175 ? 14.60247 23.83697 8.15538 1.000 13.55337 170 LEU C O 1
ATOM 2643 N N . GLY A 1 176 ? 15.75507 23.82887 6.23072 1.000 14.40720 171 GLY C N 1
ATOM 2644 C CA . GLY A 1 176 ? 16.38027 22.55937 6.56944 1.000 14.03937 171 GLY C CA 1
ATOM 2645 C C . GLY A 1 176 ? 17.35196 22.69131 7.72473 1.000 12.58231 171 GLY C C 1
ATOM 2646 O O . GLY A 1 176 ? 17.48867 21.77283 8.54768 1.000 13.49276 171 GLY C O 1
ATOM 2650 N N . LEU A 1 177 ? 18.05894 23.81931 7.78863 1.000 12.70192 172 LEU C N 1
ATOM 2651 C CA . LEU A 1 177 ? 18.90227 24.11404 8.94283 1.000 11.82620 172 LEU C CA 1
ATOM 2652 C C . LEU A 1 177 ? 18.09035 24.07647 10.22533 1.000 13.58508 172 LEU C C 1
ATOM 2653 O O . LEU A 1 177 ? 18.49644 23.45435 11.21483 1.000 13.18895 172 LEU C O 1
ATOM 2669 N N . ALA A 1 178 ? 16.94526 24.77071 10.24043 1.000 13.14150 173 ALA C N 1
ATOM 2670 C CA . ALA A 1 178 ? 16.11951 24.79093 11.43963 1.000 13.45464 173 ALA C CA 1
ATOM 2671 C C . ALA A 1 178 ? 15.56201 23.41870 11.77294 1.000 13.02373 173 ALA C C 1
ATOM 2672 O O . ALA A 1 178 ? 15.52890 23.02553 12.94614 1.000 13.97828 173 ALA C O 1
ATOM 2679 N N . LEU A 1 179 ? 15.12007 22.66603 10.75802 1.000 12.68059 174 LEU C N 1
ATOM 2680 C CA . LEU A 1 179 ? 14.67670 21.30054 10.97595 1.000 12.58118 174 LEU C CA 1
ATOM 2681 C C . LEU A 1 179 ? 15.76018 20.48495 11.67847 1.000 14.08546 174 LEU C C 1
ATOM 2682 O O . LEU A 1 179 ? 15.50874 19.82505 12.69494 1.000 13.75216 174 LEU C O 1
ATOM 2698 N N . ASN A 1 180 ? 16.98126 20.52900 11.14195 1.000 13.93586 175 ASN C N 1
ATOM 2699 C CA . ASN A 1 180 ? 18.05434 19.71075 11.70346 1.000 11.79778 175 ASN C CA 1
ATOM 2700 C C . ASN A 1 180 ? 18.50878 20.20291 13.06712 1.000 11.87822 175 ASN C C 1
ATOM 2701 O O . ASN A 1 180 ? 18.81732 19.38890 13.94922 1.000 12.66211 175 ASN C O 1
ATOM 2712 N N . PHE A 1 181 ? 18.56780 21.52240 13.26757 1.000 12.82292 176 PHE C N 1
ATOM 2713 C CA . PHE A 1 181 ? 18.94194 22.06443 14.57145 1.000 12.01439 176 PHE C CA 1
ATOM 2714 C C . PHE A 1 181 ? 17.90797 21.66926 15.61087 1.000 12.09665 176 PHE C C 1
ATOM 2715 O O . PHE A 1 181 ? 18.25087 21.32853 16.74678 1.000 12.65081 176 PHE C O 1
ATOM 2732 N N . SER A 1 182 ? 16.62979 21.66529 15.22089 1.000 14.47489 177 SER C N 1
ATOM 2733 C CA . SER A 1 182 ? 15.58982 21.22723 16.14082 1.000 12.75778 177 SER C CA 1
ATOM 2734 C C . SER A 1 182 ? 15.81743 19.77511 16.55072 1.000 13.23022 177 SER C C 1
ATOM 2735 O O . SER A 1 182 ? 15.69707 19.42927 17.73087 1.000 14.29746 177 SER C O 1
ATOM 2743 N N . VAL A 1 183 ? 16.15619 18.90867 15.58598 1.000 12.38974 178 VAL C N 1
ATOM 2744 C CA . VAL A 1 183 ? 16.44595 17.50869 15.90321 1.000 14.60927 178 VAL C CA 1
ATOM 2745 C C . VAL A 1 183 ? 17.65829 17.41174 16.81664 1.000 13.95572 178 VAL C C 1
ATOM 2746 O O . VAL A 1 183 ? 17.66224 16.63889 17.78935 1.000 14.29904 178 VAL C O 1
ATOM 2759 N N . PHE A 1 184 ? 18.69966 18.18735 16.52887 1.000 11.80893 179 PHE C N 1
ATOM 2760 C CA . PHE A 1 184 ? 19.83434 18.27157 17.44536 1.000 12.84041 179 PHE C CA 1
ATOM 2761 C C . PHE A 1 184 ? 19.37859 18.55782 18.87188 1.000 14.51473 179 PHE C C 1
ATOM 2762 O O . PHE A 1 184 ? 19.80190 17.90045 19.81864 1.000 13.14103 179 PHE C O 1
ATOM 2779 N N . HIS A 1 185 ? 18.52691 19.56444 19.05036 1.000 13.19333 180 HIS C N 1
ATOM 2780 C CA . HIS A 1 185 ? 18.08744 19.91179 20.39562 1.000 13.88134 180 HIS C CA 1
ATOM 2781 C C . HIS A 1 185 ? 17.37717 18.73742 21.04132 1.000 14.97503 180 HIS C C 1
ATOM 2782 O O . HIS A 1 185 ? 17.59239 18.44453 22.22491 1.000 15.34288 180 HIS C O 1
ATOM 2796 N N . TYR A 1 186 ? 16.51973 18.05426 20.27895 1.000 13.30340 181 TYR C N 1
ATOM 2797 C CA . TYR A 1 186 ? 15.70199 16.99414 20.85155 1.000 14.44745 181 TYR C CA 1
ATOM 2798 C C . TYR A 1 186 ? 16.53233 15.76827 21.19618 1.000 17.70954 181 TYR C C 1
ATOM 2799 O O . TYR A 1 186 ? 16.44912 15.24056 22.31271 1.000 19.02348 181 TYR C O 1
ATOM 2817 N N A GLU A 1 187 ? 17.34499 15.30483 20.25384 0.516 15.32169 182 GLU C N 1
ATOM 2818 N N B GLU A 1 187 ? 17.32916 15.28743 20.24519 0.484 15.36254 182 GLU C N 1
ATOM 2819 C CA A GLU A 1 187 ? 17.95830 13.98802 20.36579 0.516 15.91426 182 GLU C CA 1
ATOM 2820 C CA B GLU A 1 187 ? 17.97926 13.98816 20.38594 0.484 15.91337 182 GLU C CA 1
ATOM 2821 C C A GLU A 1 187 ? 19.38097 14.00832 20.90244 0.516 19.64204 182 GLU C C 1
ATOM 2822 C C B GLU A 1 187 ? 19.33824 14.06382 21.05985 0.484 19.20542 182 GLU C C 1
ATOM 2823 O O A GLU A 1 187 ? 19.86283 12.95683 21.34851 0.516 20.50094 182 GLU C O 1
ATOM 2824 O O B GLU A 1 187 ? 19.73822 13.12220 21.75478 0.484 21.53465 182 GLU C O 1
ATOM 2847 N N . ILE A 1 188 ? 20.06554 15.15057 20.84865 1.000 15.50300 183 ILE C N 1
ATOM 2848 C CA . ILE A 1 188 ? 21.45538 15.25466 21.27280 1.000 15.33361 183 ILE C CA 1
ATOM 2849 C C . ILE A 1 188 ? 21.58312 16.07540 22.54067 1.000 17.45714 183 ILE C C 1
ATOM 2850 O O . ILE A 1 188 ? 22.28260 15.68810 23.47581 1.000 20.48829 183 ILE C O 1
ATOM 2867 N N . ALA A 1 189 ? 20.96990 17.25312 22.56099 1.000 15.37925 184 ALA C N 1
ATOM 2868 C CA . ALA A 1 189 ? 21.10807 18.16478 23.68338 1.000 17.31749 184 ALA C CA 1
ATOM 2869 C C . ALA A 1 189 ? 20.11444 17.88225 24.79777 1.000 16.14207 184 ALA C C 1
ATOM 2870 O O . ALA A 1 189 ? 20.14810 18.58035 25.81531 1.000 25.07705 184 ALA C O 1
ATOM 2877 N N . ASN A 1 190 ? 19.22443 16.91805 24.61769 1.000 17.32205 185 ASN C N 1
ATOM 2878 C CA . ASN A 1 190 ? 18.20136 16.60095 25.61105 1.000 24.58594 185 ASN C CA 1
ATOM 2879 C C . ASN A 1 190 ? 17.44767 17.86736 26.01256 1.000 25.86480 185 ASN C C 1
ATOM 2880 O O . ASN A 1 190 ? 17.22984 18.15444 27.19455 1.000 28.13158 185 ASN C O 1
ATOM 2884 N N . SER A 1 191 ? 17.06254 18.64064 24.99408 1.000 17.54050 186 SER C N 1
ATOM 2885 C CA . SER A 1 191 ? 16.34245 19.90566 25.15201 1.000 20.22854 186 SER C CA 1
ATOM 2886 C C . SER A 1 191 ? 15.09406 19.86103 24.28397 1.000 18.27430 186 SER C C 1
ATOM 2887 O O . SER A 1 191 ? 14.98950 20.60361 23.29788 1.000 16.98637 186 SER C O 1
ATOM 2895 N N . PRO A 1 192 ? 14.13045 19.00708 24.62567 1.000 19.06231 187 PRO C N 1
ATOM 2896 C CA . PRO A 1 192 ? 12.96100 18.84217 23.75488 1.000 18.57650 187 PRO C CA 1
ATOM 2897 C C . PRO A 1 192 ? 12.12606 20.10523 23.63776 1.000 18.44686 187 PRO C C 1
ATOM 2898 O O . PRO A 1 192 ? 11.51023 20.31807 22.58562 1.000 19.00155 187 PRO C O 1
ATOM 2909 N N . GLU A 1 193 ? 12.07480 20.93886 24.67500 1.000 17.81054 188 GLU C N 1
ATOM 2910 C CA . GLU A 1 193 ? 11.26374 22.15211 24.56129 1.000 17.60438 188 GLU C CA 1
ATOM 2911 C C . GLU A 1 193 ? 11.88424 23.11609 23.56067 1.000 16.24423 188 GLU C C 1
ATOM 2912 O O . GLU A 1 193 ? 11.16718 23.75791 22.78191 1.000 17.44355 188 GLU C O 1
ATOM 2924 N N . GLU A 1 194 ? 13.21417 23.22022 23.54052 1.000 16.23110 189 GLU C N 1
ATOM 2925 C CA . GLU A 1 194 ? 13.87478 24.03851 22.54020 1.000 15.16625 189 GLU C CA 1
ATOM 2926 C C . GLU A 1 194 ? 13.60536 23.49096 21.14550 1.000 13.60424 189 GLU C C 1
ATOM 2927 O O . GLU A 1 194 ? 13.34756 24.25415 20.20762 1.000 15.52586 189 GLU C O 1
ATOM 2939 N N . ALA A 1 195 ? 13.62895 22.16144 21.00390 1.000 14.11170 190 ALA C N 1
ATOM 2940 C CA . ALA A 1 195 ? 13.40497 21.53781 19.70919 1.000 14.03186 190 ALA C CA 1
ATOM 2941 C C . ALA A 1 195 ? 12.01451 21.86584 19.19461 1.000 13.86027 190 ALA C C 1
ATOM 2942 O O . ALA A 1 195 ? 11.83232 22.20767 18.02310 1.000 15.08772 190 ALA C O 1
ATOM 2949 N N . ILE A 1 196 ? 11.01771 21.71142 20.06487 1.000 16.53556 191 ILE C N 1
ATOM 2950 C CA . ILE A 1 196 ? 9.63118 21.95181 19.70181 1.000 16.23282 191 ILE C CA 1
ATOM 2951 C C . ILE A 1 196 ? 9.40425 23.42864 19.40775 1.000 15.94492 191 ILE C C 1
ATOM 2952 O O . ILE A 1 196 ? 8.76057 23.77742 18.41741 1.000 17.71293 191 ILE C O 1
ATOM 2968 N N A SER A 1 197 ? 9.93664 24.31097 20.25426 0.481 16.58775 192 SER C N 1
ATOM 2969 N N B SER A 1 197 ? 9.95614 24.31604 20.23600 0.519 16.58261 192 SER C N 1
ATOM 2970 C CA A SER A 1 197 ? 9.81356 25.74579 20.02174 0.481 15.90166 192 SER C CA 1
ATOM 2971 C CA B SER A 1 197 ? 9.79913 25.74900 20.00817 0.519 15.92352 192 SER C CA 1
ATOM 2972 C C A SER A 1 197 ? 10.38421 26.12207 18.65729 0.481 16.46894 192 SER C C 1
ATOM 2973 C C B SER A 1 197 ? 10.41959 26.17816 18.68024 0.519 16.46666 192 SER C C 1
ATOM 2974 O O A SER A 1 197 ? 9.73326 26.81288 17.86479 0.481 16.31900 192 SER C O 1
ATOM 2975 O O B SER A 1 197 ? 9.85428 27.00293 17.95383 0.519 16.63845 192 SER C O 1
ATOM 2990 N N . LEU A 1 198 ? 11.59684 25.64820 18.35113 1.000 16.51169 193 LEU C N 1
ATOM 2991 C CA . LEU A 1 198 ? 12.21966 26.00555 17.08190 1.000 14.83526 193 LEU C CA 1
ATOM 2992 C C . LEU A 1 198 ? 11.41025 25.48428 15.90199 1.000 15.12932 193 LEU C C 1
ATOM 2993 O O . LEU A 1 198 ? 11.21348 26.20388 14.91666 1.000 16.22482 193 LEU C O 1
ATOM 3010 N N . ALA A 1 199 ? 10.95511 24.23443 15.95352 1.000 14.99897 194 ALA C N 1
ATOM 3011 C CA . ALA A 1 199 ? 10.19462 23.71100 14.82506 1.000 14.49662 194 ALA C CA 1
ATOM 3012 C C . ALA A 1 199 ? 8.91584 24.51239 14.61287 1.000 16.39318 194 ALA C C 1
ATOM 3013 O O . ALA A 1 199 ? 8.54360 24.81802 13.47097 1.000 16.77401 194 ALA C O 1
ATOM 3020 N N . LYS A 1 200 ? 8.23056 24.85418 15.71142 1.000 16.30736 195 LYS C N 1
ATOM 3021 C CA . LYS A 1 200 ? 6.96990 25.58925 15.61716 1.000 17.34090 195 LYS C CA 1
ATOM 3022 C C . LYS A 1 200 ? 7.18618 26.99266 15.06992 1.000 16.29754 195 LYS C C 1
ATOM 3023 O O . LYS A 1 200 ? 6.48947 27.41517 14.13791 1.000 15.91123 195 LYS C O 1
ATOM 3030 N N . THR A 1 201 ? 8.12665 27.73955 15.64308 1.000 16.67594 196 THR C N 1
ATOM 3031 C CA . THR A 1 201 ? 8.38812 29.09207 15.16509 1.000 15.77608 196 THR C CA 1
ATOM 3032 C C . THR A 1 201 ? 8.79855 29.06811 13.69804 1.000 17.69959 196 THR C C 1
ATOM 3033 O O . THR A 1 201 ? 8.32017 29.87174 12.88108 1.000 16.10235 196 THR C O 1
ATOM 3044 N N . THR A 1 202 ? 9.65270 28.11995 13.32675 1.000 14.81363 197 THR C N 1
ATOM 3045 C CA . THR A 1 202 ? 10.09674 28.02948 11.94487 1.000 13.11129 197 THR C CA 1
ATOM 3046 C C . THR A 1 202 ? 8.92229 27.75841 11.01991 1.000 13.62239 197 THR C C 1
ATOM 3047 O O . THR A 1 202 ? 8.78706 28.39699 9.97110 1.000 15.82931 197 THR C O 1
ATOM 3058 N N . PHE A 1 203 ? 8.07063 26.80067 11.38987 1.000 15.47315 198 PHE C N 1
ATOM 3059 C CA . PHE A 1 203 ? 6.89875 26.48120 10.57907 1.000 14.44647 198 PHE C CA 1
ATOM 3060 C C . PHE A 1 203 ? 5.99575 27.70115 10.41252 1.000 14.46596 198 PHE C C 1
ATOM 3061 O O . PHE A 1 203 ? 5.58082 28.01975 9.29364 1.000 16.00250 198 PHE C O 1
ATOM 3078 N N . ASP A 1 204 ? 5.67090 28.37700 11.51275 1.000 14.46924 199 ASP C N 1
ATOM 3079 C CA . ASP A 1 204 ? 4.72932 29.49529 11.46863 1.000 16.75551 199 ASP C CA 1
ATOM 3080 C C . ASP A 1 204 ? 5.28621 30.66573 10.66680 1.000 17.31521 199 ASP C C 1
ATOM 3081 O O . ASP A 1 204 ? 4.55341 31.30109 9.90316 1.000 19.39905 199 ASP C O 1
ATOM 3090 N N . GLU A 1 205 ? 6.57577 30.97203 10.81796 1.000 16.88524 200 GLU C N 1
ATOM 3091 C CA . GLU A 1 205 ? 7.17153 32.05853 10.05599 1.000 17.58749 200 GLU C CA 1
ATOM 3092 C C . GLU A 1 205 ? 7.21591 31.73852 8.56989 1.000 16.72221 200 GLU C C 1
ATOM 3093 O O . GLU A 1 205 ? 7.07637 32.62781 7.72621 1.000 17.94883 200 GLU C O 1
ATOM 3105 N N . ALA A 1 206 ? 7.43900 30.47545 8.21760 1.000 15.72251 201 ALA C N 1
ATOM 3106 C CA . ALA A 1 206 ? 7.41768 30.11003 6.80967 1.000 13.93163 201 ALA C CA 1
ATOM 3107 C C . ALA A 1 206 ? 6.00242 30.18671 6.25273 1.000 15.49872 201 ALA C C 1
ATOM 3108 O O . ALA A 1 206 ? 5.79663 30.69087 5.13942 1.000 15.93585 201 ALA C O 1
ATOM 3115 N N . MET A 1 207 ? 5.02084 29.67455 7.00367 1.000 16.36232 202 MET C N 1
ATOM 3116 C CA . MET A 1 207 ? 3.62990 29.72467 6.55688 1.000 16.16867 202 MET C CA 1
ATOM 3117 C C . MET A 1 207 ? 3.23801 31.14768 6.18511 1.000 15.36433 202 MET C C 1
ATOM 3118 O O . MET A 1 207 ? 2.57618 31.37371 5.16406 1.000 16.16975 202 MET C O 1
ATOM 3132 N N . ALA A 1 208 ? 3.63835 32.12050 6.99930 1.000 15.66377 203 ALA C N 1
ATOM 3133 C CA . ALA A 1 208 ? 3.23800 33.50974 6.78229 1.000 15.32300 203 ALA C CA 1
ATOM 3134 C C . ALA A 1 208 ? 3.90167 34.13540 5.57524 1.000 18.21769 203 ALA C C 1
ATOM 3135 O O . ALA A 1 208 ? 3.48889 35.22827 5.15235 1.000 19.62177 203 ALA C O 1
ATOM 3142 N N . ASP A 1 209 ? 4.93253 33.49574 5.02846 1.000 16.34333 204 ASP C N 1
ATOM 3143 C CA . ASP A 1 209 ? 5.67664 34.00065 3.89429 1.000 18.78964 204 ASP C CA 1
ATOM 3144 C C . ASP A 1 209 ? 5.37796 33.22712 2.62145 1.000 18.70575 204 ASP C C 1
ATOM 3145 O O . ASP A 1 209 ? 5.89751 33.58515 1.56996 1.000 20.07462 204 ASP C O 1
ATOM 3154 N N . LEU A 1 210 ? 4.54758 32.17300 2.68065 1.000 15.80752 205 LEU C N 1
ATOM 3155 C CA . LEU A 1 210 ? 4.27959 31.38532 1.48048 1.000 15.57360 205 LEU C CA 1
ATOM 3156 C C . LEU A 1 210 ? 3.63124 32.22581 0.37947 1.000 17.93412 205 LEU C C 1
ATOM 3157 O O . LEU A 1 210 ? 3.82369 31.94153 -0.81271 1.000 18.29723 205 LEU C O 1
ATOM 3173 N N . HIS A 1 211 ? 2.87162 33.25440 0.75662 1.000 17.76137 206 HIS C N 1
ATOM 3174 C CA . HIS A 1 211 ? 2.14464 34.05598 -0.22767 1.000 17.46460 206 HIS C CA 1
ATOM 3175 C C . HIS A 1 211 ? 3.08328 34.76277 -1.19488 1.000 19.90037 206 HIS C C 1
ATOM 3176 O O . HIS A 1 211 ? 2.63800 35.19050 -2.27149 1.000 22.02013 206 HIS C O 1
ATOM 3190 N N . THR A 1 212 ? 4.36772 34.90079 -0.84824 1.000 21.80368 207 THR C N 1
ATOM 3191 C CA . THR A 1 212 ? 5.33741 35.58028 -1.69357 1.000 22.04696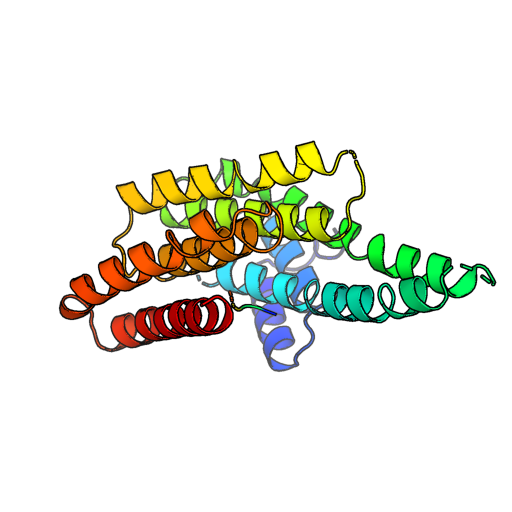 207 THR C CA 1
ATOM 3192 C C . THR A 1 212 ? 5.95719 34.66578 -2.73339 1.000 22.00385 207 THR C C 1
ATOM 3193 O O . THR A 1 212 ? 6.73212 35.14415 -3.57009 1.000 27.17291 207 THR C O 1
ATOM 3204 N N . LEU A 1 213 ? 5.64440 33.37763 -2.70818 1.000 20.63318 208 LEU C N 1
ATOM 3205 C CA . LEU A 1 213 ? 6.40045 32.39576 -3.45195 1.000 19.93372 208 LEU C CA 1
ATOM 3206 C C . LEU A 1 213 ? 5.73579 32.02789 -4.76822 1.000 25.89465 208 LEU C C 1
ATOM 3207 O O . LEU A 1 213 ? 4.51938 31.84649 -4.83584 1.000 23.93065 208 LEU C O 1
ATOM 3223 N N . SER A 1 214 ? 6.57057 31.87479 -5.79820 1.000 23.20674 209 SER C N 1
ATOM 3224 C CA . SER A 1 214 ? 6.18600 31.23307 -7.03369 1.000 28.36497 209 SER C CA 1
ATOM 3225 C C . SER A 1 214 ? 5.81058 29.77794 -6.77123 1.000 30.87439 209 SER C C 1
ATOM 3226 O O . SER A 1 214 ? 6.01279 29.23565 -5.68168 1.000 27.05920 209 SER C O 1
ATOM 3234 N N . GLU A 1 215 ? 5.28069 29.13072 -7.81103 1.000 27.54183 210 GLU C N 1
ATOM 3235 C CA . GLU A 1 215 ? 4.87378 27.73726 -7.68112 1.000 26.98331 210 GLU C CA 1
ATOM 3236 C C . GLU A 1 215 ? 6.05881 26.84702 -7.33934 1.000 29.90422 210 GLU C C 1
ATOM 3237 O O . GLU A 1 215 ? 5.94176 25.94845 -6.49819 1.000 28.18977 210 GLU C O 1
ATOM 3241 N N . ASP A 1 216 ? 7.22198 27.10388 -7.94819 1.000 31.10685 211 ASP C N 1
ATOM 3242 C CA . ASP A 1 216 ? 8.39196 26.27339 -7.67873 1.000 25.28487 211 ASP C CA 1
ATOM 3243 C C . ASP A 1 216 ? 8.89703 26.46810 -6.25062 1.000 22.61255 211 ASP C C 1
ATOM 3244 O O . ASP A 1 216 ? 9.22788 25.49739 -5.56094 1.000 29.20436 211 ASP C O 1
ATOM 3253 N N . SER A 1 217 ? 8.99777 27.71965 -5.80813 1.000 24.19234 212 SER C N 1
ATOM 3254 C CA . SER A 1 217 ? 9.46917 27.99532 -4.45420 1.000 17.91494 212 SER C CA 1
ATOM 3255 C C . SER A 1 217 ? 8.50086 27.43211 -3.42560 1.000 23.93118 212 SER C C 1
ATOM 3256 O O . SER A 1 217 ? 8.91465 26.88071 -2.39818 1.000 22.67981 212 SER C O 1
ATOM 3264 N N . TYR A 1 218 ? 7.20424 27.54762 -3.70081 1.000 21.40588 213 TYR C N 1
ATOM 3265 C CA . TYR A 1 218 ? 6.18420 27.03308 -2.79509 1.000 24.03743 213 TYR C CA 1
ATOM 3266 C C . TYR A 1 218 ? 6.35123 25.54081 -2.57302 1.000 20.60514 213 TYR C C 1
ATOM 3267 O O . TYR A 1 218 ? 6.21226 25.05306 -1.44351 1.000 19.89764 213 TYR C O 1
ATOM 3285 N N . LYS A 1 219 ? 6.64494 24.78922 -3.63772 1.000 19.99701 214 LYS C N 1
ATOM 3286 C CA . LYS A 1 219 ? 6.85310 23.35259 -3.52256 1.000 21.17071 214 LYS C CA 1
ATOM 3287 C C . LYS A 1 219 ? 8.05197 23.02756 -2.63065 1.000 22.00502 214 LYS C C 1
ATOM 3288 O O . LYS A 1 219 ? 7.97129 22.14451 -1.77348 1.000 21.82415 214 LYS C O 1
ATOM 3292 N N . ASP A 1 220 ? 9.17015 23.73950 -2.82263 1.000 23.06937 215 ASP C N 1
ATOM 3293 C CA . ASP A 1 220 ? 10.35121 23.50520 -1.99648 1.000 22.41132 215 ASP C CA 1
ATOM 3294 C C . ASP A 1 220 ? 10.02932 23.74219 -0.52901 1.000 18.87641 215 ASP C C 1
ATOM 3295 O O . ASP A 1 220 ? 10.31662 22.90449 0.34023 1.000 21.56270 215 ASP C O 1
ATOM 3304 N N . SER A 1 221 ? 9.43672 24.89317 -0.23791 1.000 16.87482 216 SER C N 1
ATOM 3305 C CA . SER A 1 221 ? 9.23209 25.30213 1.14713 1.000 16.66817 216 SER C CA 1
ATOM 3306 C C . SER A 1 221 ? 8.21661 24.41227 1.83297 1.000 16.60164 216 SER C C 1
ATOM 3307 O O . SER A 1 221 ? 8.40567 24.00634 2.98851 1.000 16.09495 216 SER C O 1
ATOM 3315 N N . THR A 1 222 ? 7.09488 24.12727 1.16252 1.000 18.52812 217 THR C N 1
ATOM 3316 C CA . THR A 1 222 ? 6.09423 23.31204 1.83943 1.000 16.26805 217 THR C CA 1
ATOM 3317 C C . THR A 1 222 ? 6.58180 21.88773 2.07896 1.000 17.11378 217 THR C C 1
ATOM 3318 O O . THR A 1 222 ? 6.14750 21.24400 3.03526 1.000 17.32191 217 THR C O 1
ATOM 3329 N N . LEU A 1 223 ? 7.48357 21.38384 1.24106 1.000 17.77161 218 LEU C N 1
ATOM 3330 C CA . LEU A 1 223 ? 8.02511 20.05480 1.50190 1.000 16.79587 218 LEU C CA 1
ATOM 3331 C C . LEU A 1 223 ? 8.72124 20.02188 2.85515 1.000 17.10633 218 LEU C C 1
ATOM 3332 O O . LEU A 1 223 ? 8.48477 19.12324 3.67496 1.000 19.35607 218 LEU C O 1
ATOM 3348 N N . ILE A 1 224 ? 9.58348 20.99772 3.11339 1.000 16.91413 219 ILE C N 1
ATOM 3349 C CA . ILE A 1 224 ? 10.29633 20.99494 4.38816 1.000 16.45262 219 ILE C CA 1
ATOM 3350 C C . ILE A 1 224 ? 9.36319 21.34009 5.53288 1.000 17.72823 219 ILE C C 1
ATOM 3351 O O . ILE A 1 224 ? 9.50409 20.81922 6.64642 1.000 16.94937 219 ILE C O 1
ATOM 3367 N N . MET A 1 225 ? 8.39399 22.23194 5.29645 1.000 15.78863 220 MET C N 1
ATOM 3368 C CA . MET A 1 225 ? 7.43406 22.52362 6.35175 1.000 16.89755 220 MET C CA 1
ATOM 3369 C C . MET A 1 225 ? 6.70328 21.25964 6.79401 1.000 15.25598 220 MET C C 1
ATOM 3370 O O . MET A 1 225 ? 6.41775 21.08838 7.98536 1.000 18.37121 220 MET C O 1
ATOM 3384 N N . GLN A 1 226 ? 6.40226 20.36016 5.85809 1.000 15.12223 221 GLN C N 1
ATOM 3385 C CA . GLN A 1 226 ? 5.74773 19.11477 6.24459 1.000 19.08858 221 GLN C CA 1
ATOM 3386 C C . GLN A 1 226 ? 6.65154 18.27775 7.14434 1.000 18.80775 221 GLN C C 1
ATOM 3387 O O . GLN A 1 226 ? 6.17261 17.62860 8.07903 1.000 20.16365 221 GLN C O 1
ATOM 3401 N N . LEU A 1 227 ? 7.96380 18.29043 6.88266 1.000 14.83733 222 LEU C N 1
ATOM 3402 C CA . LEU A 1 227 ? 8.87636 17.57104 7.76764 1.000 16.49833 222 LEU C CA 1
ATOM 3403 C C . LEU A 1 227 ? 8.88319 18.18023 9.16934 1.000 15.25904 222 LEU C C 1
ATOM 3404 O O . LEU A 1 227 ? 8.99766 17.46222 10.16534 1.000 16.25070 222 LEU C O 1
ATOM 3420 N N . LEU A 1 228 ? 8.84297 19.51463 9.26791 1.000 16.45717 223 LEU C N 1
ATOM 3421 C CA . LEU A 1 228 ? 8.72626 20.15580 10.57656 1.000 14.94428 223 LEU C CA 1
ATOM 3422 C C . LEU A 1 228 ? 7.46942 19.68659 11.29706 1.000 17.09962 223 LEU C C 1
ATOM 3423 O O . LEU A 1 228 ? 7.51409 19.34427 12.48184 1.000 19.21946 223 LEU C O 1
ATOM 3439 N N . ARG A 1 229 ? 6.33659 19.67247 10.58523 1.000 17.91183 224 ARG C N 1
ATOM 3440 C CA . ARG A 1 229 ? 5.08419 19.20770 11.16879 1.000 20.84990 224 ARG C CA 1
ATOM 3441 C C . ARG A 1 229 ? 5.17947 17.74453 11.58218 1.000 19.56180 224 ARG C C 1
ATOM 3442 O O . ARG A 1 229 ? 4.72922 17.37954 12.67922 1.000 22.92707 224 ARG C O 1
ATOM 3446 N N . ASP A 1 230 ? 5.77944 16.90626 10.73503 1.000 20.95370 225 ASP C N 1
ATOM 3447 C CA . ASP A 1 230 ? 5.93513 15.49511 11.06304 1.000 20.47364 225 ASP C CA 1
ATOM 3448 C C . ASP A 1 230 ? 6.68180 15.33749 12.37967 1.000 22.27140 225 ASP C C 1
ATOM 3449 O O . ASP A 1 230 ? 6.28711 14.55044 13.24873 1.000 28.39584 225 ASP C O 1
ATOM 3458 N N . ASN A 1 231 ? 7.78823 16.07368 12.54355 1.000 18.93435 226 ASN C N 1
ATOM 3459 C CA . ASN A 1 231 ? 8.54314 15.97785 13.78632 1.000 20.59922 226 ASN C CA 1
ATOM 3460 C C . ASN A 1 231 ? 7.73514 16.49081 14.97080 1.000 19.58870 226 ASN C C 1
ATOM 3461 O O . ASN A 1 231 ? 7.76743 15.89864 16.05226 1.000 21.52866 226 ASN C O 1
ATOM 3472 N N . LEU A 1 232 ? 7.01591 17.60505 14.80535 1.000 21.36921 227 LEU C N 1
ATOM 3473 C CA . LEU A 1 232 ? 6.19264 18.09608 15.90271 1.000 21.95086 227 LEU C CA 1
ATOM 3474 C C . LEU A 1 232 ? 5.13202 17.07169 16.29482 1.000 23.33037 227 LEU C C 1
ATOM 3475 O O . LEU A 1 232 ? 4.83692 16.90225 17.48220 1.000 27.93295 227 LEU C O 1
ATOM 3491 N N . THR A 1 233 ? 4.55876 16.37269 15.31476 1.000 25.72281 228 THR C N 1
ATOM 3492 C CA . THR A 1 233 ? 3.56845 15.34499 15.63445 1.000 28.22816 228 THR C CA 1
ATOM 3493 C C . THR A 1 233 ? 4.20182 14.20912 16.42744 1.000 30.52200 228 THR C C 1
ATOM 3494 O O . THR A 1 233 ? 3.58148 13.64770 17.33809 1.000 30.93474 228 THR C O 1
ATOM 3505 N N . LEU A 1 234 ? 5.43965 13.85613 16.08533 1.000 27.92766 229 LEU C N 1
ATOM 3506 C CA . LEU A 1 234 ? 6.17547 12.83224 16.81759 1.000 28.10841 229 LEU C CA 1
ATOM 3507 C C . LEU A 1 234 ? 6.45212 13.25732 18.25057 1.000 30.18493 229 LEU C C 1
ATOM 3508 O O . LEU A 1 234 ? 6.42209 12.42411 19.16718 1.000 34.59553 229 LEU C O 1
ATOM 3524 N N . TRP A 1 235 ? 6.67620 14.54381 18.47931 1.000 29.92055 230 TRP C N 1
ATOM 3525 C CA . TRP A 1 235 ? 7.19030 15.02536 19.74593 1.000 28.53151 230 TRP C CA 1
ATOM 3526 C C . TRP A 1 235 ? 6.11942 15.55535 20.69030 1.000 30.28034 230 TRP C C 1
ATOM 3527 O O . TRP A 1 235 ? 6.45035 15.92819 21.82200 1.000 32.47976 230 TRP C O 1
ATOM 3548 N N . THR A 1 236 ? 4.85849 15.60224 20.26833 1.000 31.34354 231 THR C N 1
ATOM 3549 C CA . THR A 1 236 ? 3.80718 16.19460 21.09613 1.000 34.09910 231 THR C CA 1
ATOM 3550 C C . THR A 1 236 ? 2.53114 15.34810 21.14799 1.000 38.82928 231 THR C C 1
ATOM 3551 O O . THR A 1 236 ? 2.34849 14.42388 20.35373 1.000 46.49287 231 THR C O 1
ATOM 3562 N N . PHE B 2 11 ? 12.61783 7.55140 14.00551 1.000 48.60025 591 PHE B N 1
ATOM 3563 C CA . PHE B 2 11 ? 13.53793 8.67914 14.10316 1.000 48.17748 591 PHE B CA 1
ATOM 3564 C C . PHE B 2 11 ? 12.97495 9.88639 13.36253 1.000 42.82889 591 PHE B C 1
ATOM 3565 O O . PHE B 2 11 ? 12.16689 9.74626 12.44549 1.000 36.51746 591 PHE B O 1
ATOM 3581 N N . PRO B 2 12 ? 13.39965 11.07728 13.75869 1.000 30.80056 592 PRO B N 1
ATOM 3582 C CA . PRO B 2 12 ? 12.83661 12.29232 13.16438 1.000 23.62311 592 PRO B CA 1
ATOM 3583 C C . PRO B 2 12 ? 13.48748 12.65408 11.83631 1.000 21.63525 592 PRO B C 1
ATOM 3584 O O . PRO B 2 12 ? 14.59813 12.23529 11.49055 1.000 25.31879 592 PRO B O 1
ATOM 3595 N N . ALA B 2 13 ? 12.76204 13.45454 11.06182 1.000 18.46535 593 ALA B N 1
ATOM 3596 C CA . ALA B 2 13 ? 13.22139 13.85035 9.76178 1.000 19.47752 593 ALA B CA 1
ATOM 3597 C C . ALA B 2 13 ? 14.31196 14.92205 9.83087 1.000 17.55159 593 ALA B C 1
ATOM 3598 O O . ALA B 2 13 ? 14.21834 15.87741 10.61224 1.000 16.96224 593 ALA B O 1
ATOM 3616 N N . VAL B 2 15 ? 17.18736 16.85182 6.77216 1.000 15.40380 595 VAL B N 1
ATOM 3617 C CA . VAL B 2 15 ? 17.47314 17.00029 5.35218 1.000 17.83954 595 VAL B CA 1
ATOM 3618 C C . VAL B 2 15 ? 18.87881 17.48842 5.10182 1.000 22.89236 595 VAL B C 1
ATOM 3619 O O . VAL B 2 15 ? 19.61173 17.90957 6.01134 1.000 19.77353 595 VAL B O 1
#

InterPro domains:
  IPR000536 Nuclear hormone receptor, ligand-binding domain [PF00104] (337-530)
  IPR000536 Nuclear hormone receptor, ligand-binding domain [PS51843] (311-547)
  IPR000536 Nuclear hormone receptor, ligand-binding domain [SM00430] (348-518)
  IPR001292 Estrogen receptor [PIRSF500101] (1-591)
  IPR001292 Estrogen receptor [PR00543] (6-24)
  IPR001292 Estrogen receptor [PR00543] (26-43)
  IPR001292 Estrogen receptor [PR00543] (45-62)
  IPR001292 Estrogen receptor [PR00543] (70-85)
  IPR001292 Estrogen receptor [PR00543] (97-111)
  IPR001292 Estrogen receptor [PR00543] (115-131)
  IPR001292 Estrogen receptor [PR00543] (132-151)
  IPR001292 Estrogen receptor [PR00543] (153-172)
  IPR001628 Zinc finger, nuclear hormone receptor-type [PF00105] (184-252)
  IPR001628 Zinc finger, nuclear hormone receptor-type [PR00047] (185-201)
  IPR001628 Zinc finger, nuclear hormone receptor-type [PR00047] (201-216)
  IPR001628 Zinc finger, nuclear hormone receptor-type [PR00047] (234-242)
  IPR001628 Zinc finger, nuclear hormone receptor-type [PR00047] (242-250)
  IPR001628 Zinc finger, nuclear hormone receptor-type [PS00031] (185-211)
  IPR001628 Zinc finger, nuclear hormone receptor-type [PS51030] (182-257)
  IPR001628 Zinc finger, nuclear hormone receptor-type [SM00399] (182-253)

B-factor: mean 22.63, std 9.67, range [10.6, 76.87]

Foldseek 3Di:
DVLQVPDLVVLCVVLVVCVVVVVLVSNLVSLLSNLVVPDADDVSLVSNCVSLCVVLVVLVVVLVVLVVVVVVVCPCVSVVVSVVSLVVSLVSLVSLVVSVVVPHLVPDPDLVSNLSSLLSNLVSLLSNLVPDDDVNVVSLVRSLVSLVVSQVSCVVHHQLQPLSNLVSLLVVLVSCVPRVVNNVSSLVSLVVSLVSNVVCLVVDDPVSNVSRVVSNVVSVVVNVVSD/DDDD

Organism: Homo sapiens (NCBI:txid9606)

Secondary structure (DSSP, 8-state):
----/-TTTTS-HHHHHHHHHHHHHTT-HHHHHHHHHHHHTT-SPP--HHHHHHHHHHHHHHHHHHHHHHHHHHHHHT---HHHHHHHHHH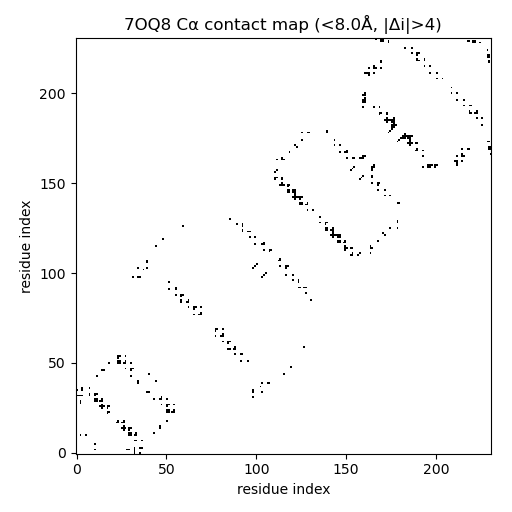HHHHHHHHHHHHHIIIIIHHH--SHHHHHHHHHHHHHHHHHHHHH----HHHHHHHHHHHHHHHHHHHHHHS-TT-HHHHHHHHHHHHHHHHTS--HHHHHHHHHHHHHHHHTTGGG--HHHHHHHHHHHHHHHHHHHHH-

GO terms:
  GO:0045429 positive regulation of nitric oxide biosynthetic process (P, IDA)
  GO:0051000 positive regulation of nitric-oxide synthase activity (P, IDA)
  GO:0005634 nucleus (C, IDA)
  GO:0004879 nuclear receptor activity (F, IC)
  GO:0043401 steroid hormone receptor signaling pathway (P, IC)
  GO:0004879 nuclear receptor activity (F, IMP)
  GO:0043401 steroid hormone receptor signaling pathway (P, IMP)
  GO:0005515 protein binding (F, IPI)
  GO:0042802 identical protein binding (F, IPI)
  GO:0004879 nuclear receptor activity (F, IDA)
  GO:0030520 estrogen receptor signaling pathway (P, IDA)
  GO:0000785 chromatin (C, IDA)
  GO:0071392 cellular response to estradiol stimulus (P, IDA)
  GO:1990837 sequence-specific double-stranded DNA binding (F, IDA)
  GO:0001222 transcription corepressor binding (F, IPI)
  GO:0045944 positive regulation of transcription by RNA polymerase II (P, IDA)
  GO:0051117 ATPase binding (F, IDA)
  GO:0004879 nuclear receptor activity (F, IGI)
  GO:0000978 RNA polymerase II cis-regulatory region sequence-specific DNA binding (F, IDA)
  GO:0001228 DNA-binding transcription activator activity, RNA polymerase II-specific (F, IDA)

Sequence (231 aa):
GAMGSMERASLIQKAKLAEQAERYEEDMAAFMKGAVEKGEELSEERNLLSVAYKNVVVGGQRAAWRVLSSSIEQKSNGPEVREYREKVETEELQGVCDTVLGLLDSHLIKEAGDAESRVFYLKMKGDYYRYLAEVATGDKKRIIDSARSSAYQEAMDISKKEMPPTNNPIRLGLALNFSVFHYEEIANSPEEAISSLAKTTFDEAMADLHTLSEDSYKDSTLIMQLLRDNLTLWTFPAV